Protein AF-A0A8H5MP80-F1 (afdb_monomer_lite)

Radius of gyration: 22.96 Å; chains: 1; bounding box: 70×60×61 Å

Organism: NCBI:txid42672

Foldseek 3Di:
DDPPPPPPQPFADQPCCVPPVDPDGTDSDPLVSQVCCCPPVVDQPVQQDPVRKGAASQQPPPPVRHDGDIGNDSLLNLLCCVPPVQPPFPLQPDFADFPPLCCVQPVVCVVDVDPFFFAKEKDFDADPVPLHTAWIWMAGLPPRHTLDTEGEDDDPPPPPPDPPDPPLVCPDDPGHYDYLVRVLVSLVVVRQFQRYAYEYQDPACSRQVSNQVRNVVVPNPGSHHDRSRYDHCQVSSQVSGFQGDPVSHGDDSDLSHPQCNPVVPDPLRPVPSRGSSNRVSRSVVVVVSVCSNCCVPPVPD

Secondary structure (DSSP, 8-state):
----------PBPPTTHHHH---PPPBSSHHHHHHHHHHHS---GGGB-TTS-EE-GGGGS-TTT----EESSHHHHHHHIIIIISTT--TTSS-----HHHIIIIIHHHHS---PPPEEEEEEEE-TTT--EEEEEEEETTT--EEEEEEE---TT------S----S-TT----EE-HHHHHHHHHHTT--TT-EEEESSSSSHHHHHHHHHHHTTT--SSSPPGGGEEEHHHHHHTTSPEETTTTEEPP--HHHHHHHH-TT-TTTT--S-HHHHHHHHHHHHHHHHHHHHTTTSTT-

Structure (mmCIF, N/CA/C/O backbone):
data_AF-A0A8H5MP80-F1
#
_entry.id   AF-A0A8H5MP80-F1
#
loop_
_atom_site.group_PDB
_atom_site.id
_atom_site.type_symbol
_atom_site.label_atom_id
_atom_site.label_alt_id
_atom_site.label_comp_id
_atom_site.label_asym_id
_atom_site.label_entity_id
_atom_site.label_seq_id
_atom_site.pdbx_PDB_ins_code
_atom_site.Cartn_x
_atom_site.Cartn_y
_atom_site.Cartn_z
_atom_site.occupancy
_atom_site.B_iso_or_equiv
_atom_site.auth_seq_id
_atom_site.auth_comp_id
_atom_site.auth_asym_id
_atom_site.auth_atom_id
_atom_site.pdbx_PDB_model_num
ATOM 1 N N . MET A 1 1 ? 49.362 11.820 -38.110 1.00 44.22 1 MET A N 1
ATOM 2 C CA . MET A 1 1 ? 49.516 12.799 -37.021 1.00 44.22 1 MET A CA 1
ATOM 3 C C . MET A 1 1 ? 48.857 14.082 -37.487 1.00 44.22 1 MET A C 1
ATOM 5 O O . MET A 1 1 ? 49.371 14.670 -38.421 1.00 44.22 1 MET A O 1
ATOM 9 N N . ASP A 1 2 ? 47.713 14.553 -37.021 1.00 46.47 2 ASP A N 1
ATOM 10 C CA . ASP A 1 2 ? 46.719 14.081 -36.063 1.00 46.47 2 ASP A CA 1
ATOM 11 C C . ASP A 1 2 ? 45.445 14.860 -36.416 1.00 46.47 2 ASP A C 1
ATOM 13 O O . ASP A 1 2 ? 45.323 16.032 -36.076 1.00 46.47 2 ASP A O 1
ATOM 17 N N . GLU A 1 3 ? 44.500 14.241 -37.125 1.00 42.22 3 GLU A N 1
ATOM 18 C CA . GLU A 1 3 ? 43.114 14.722 -37.150 1.00 42.22 3 GLU A CA 1
ATOM 19 C C . GLU A 1 3 ? 42.351 13.941 -36.079 1.00 42.22 3 GLU A C 1
ATOM 21 O O . GLU A 1 3 ? 41.592 13.007 -36.347 1.00 42.22 3 GLU A O 1
ATOM 26 N N . LEU A 1 4 ? 42.615 14.297 -34.821 1.00 47.78 4 LEU A N 1
ATOM 27 C CA . LEU A 1 4 ? 41.774 13.910 -33.697 1.00 47.78 4 LEU A CA 1
ATOM 28 C C . LEU A 1 4 ? 40.414 14.581 -33.889 1.00 47.78 4 LEU A C 1
ATOM 30 O O . LEU A 1 4 ? 40.200 15.728 -33.504 1.00 47.78 4 LEU A O 1
ATOM 34 N N . ARG A 1 5 ? 39.500 13.836 -34.520 1.00 46.47 5 ARG A N 1
ATOM 35 C CA . ARG A 1 5 ? 38.057 14.076 -34.508 1.00 46.47 5 ARG A CA 1
ATOM 36 C C . ARG A 1 5 ? 37.622 14.363 -33.074 1.00 46.47 5 ARG A C 1
ATOM 38 O O . ARG A 1 5 ? 37.449 13.447 -32.271 1.00 46.47 5 ARG A O 1
ATOM 45 N N . THR A 1 6 ? 37.391 15.632 -32.769 1.00 47.31 6 THR A N 1
ATOM 46 C CA . THR A 1 6 ? 36.527 16.056 -31.674 1.00 47.31 6 THR A CA 1
ATOM 47 C C . THR A 1 6 ? 35.123 15.563 -32.003 1.00 47.31 6 THR A C 1
ATOM 49 O O . THR A 1 6 ? 34.317 16.254 -32.621 1.00 47.31 6 THR A O 1
ATOM 52 N N . ASN A 1 7 ? 34.835 14.317 -31.620 1.00 47.00 7 ASN A N 1
ATOM 53 C CA . ASN A 1 7 ? 33.468 13.862 -31.434 1.00 47.00 7 ASN A CA 1
ATOM 54 C C . ASN A 1 7 ? 32.865 14.777 -30.366 1.00 47.00 7 ASN A C 1
ATOM 56 O O . ASN A 1 7 ? 33.062 14.571 -29.171 1.00 47.00 7 ASN A O 1
ATOM 60 N N . LEU A 1 8 ? 32.173 15.827 -30.810 1.00 53.34 8 LEU A N 1
ATOM 61 C CA . LEU A 1 8 ? 31.178 16.525 -30.012 1.00 53.34 8 LEU A CA 1
ATOM 62 C C . LEU A 1 8 ? 30.165 15.463 -29.586 1.00 53.34 8 LEU A C 1
ATOM 64 O O . LEU A 1 8 ? 29.251 15.129 -30.341 1.00 53.34 8 LEU A O 1
ATOM 68 N N . PHE A 1 9 ? 30.376 14.877 -28.408 1.00 58.62 9 PHE A N 1
ATOM 69 C CA . PHE A 1 9 ? 29.385 14.039 -27.760 1.00 58.62 9 PHE A CA 1
ATOM 70 C C . PHE A 1 9 ? 28.124 14.890 -27.652 1.00 58.62 9 PHE A C 1
ATOM 72 O O . PHE A 1 9 ? 28.097 15.884 -26.924 1.00 58.62 9 PHE A O 1
ATOM 79 N N . LYS A 1 10 ? 27.111 14.561 -28.461 1.00 65.94 10 LYS A N 1
ATOM 80 C CA . LYS A 1 10 ? 25.793 15.175 -28.343 1.00 65.94 10 LYS A CA 1
ATOM 81 C C . LYS A 1 10 ? 25.292 14.821 -26.957 1.00 65.94 10 LYS A C 1
ATOM 83 O O . LYS A 1 10 ? 24.922 13.681 -26.707 1.00 65.94 10 LYS A O 1
ATOM 88 N N . SER A 1 11 ? 25.348 15.794 -26.065 1.00 80.44 11 SER A N 1
ATOM 89 C CA . SER A 1 11 ? 24.838 15.652 -24.723 1.00 80.44 11 SER A CA 1
ATOM 90 C C . SER A 1 11 ? 23.348 15.976 -24.753 1.00 80.44 11 SER A C 1
ATOM 92 O O . SER A 1 11 ? 22.923 17.048 -25.193 1.00 80.44 11 SER A O 1
ATOM 94 N N . PHE A 1 12 ? 22.529 15.003 -24.375 1.00 83.56 12 PHE A N 1
ATOM 95 C CA . PHE A 1 12 ? 21.084 15.163 -24.310 1.00 83.56 12 PHE A CA 1
ATOM 96 C C . PHE A 1 12 ? 20.733 15.720 -22.933 1.00 83.56 12 PHE A C 1
ATOM 98 O O . PHE A 1 12 ? 21.197 15.223 -21.912 1.00 83.56 12 PHE A O 1
ATOM 105 N N . LYS A 1 13 ? 19.945 16.792 -22.887 1.00 85.50 13 LYS A N 1
ATOM 106 C CA . LYS A 1 13 ? 19.490 17.387 -21.626 1.00 85.50 13 LYS A CA 1
ATOM 107 C C . LYS A 1 13 ? 18.168 16.760 -21.198 1.00 85.50 13 LYS A C 1
ATOM 109 O O . LYS A 1 13 ? 17.384 16.342 -22.050 1.00 85.50 13 LYS A O 1
ATOM 114 N N . CYS A 1 14 ? 17.912 16.746 -19.891 1.00 84.44 14 CYS A N 1
ATOM 115 C CA . CYS A 1 14 ? 16.575 16.459 -19.387 1.00 84.44 14 CYS A CA 1
ATOM 116 C C . CYS A 1 14 ? 15.588 17.492 -19.971 1.00 84.44 14 CYS A C 1
ATOM 118 O O . CYS A 1 14 ? 15.868 18.691 -19.893 1.00 84.44 14 CYS A O 1
ATOM 120 N N . PRO A 1 15 ? 14.441 17.070 -20.529 1.00 82.06 15 PRO A N 1
ATOM 121 C CA . PRO A 1 15 ? 13.433 17.990 -21.066 1.00 82.06 15 PRO A CA 1
ATOM 122 C C . PRO A 1 15 ? 12.811 18.904 -19.996 1.00 82.06 15 PRO A C 1
ATOM 124 O O . PRO A 1 15 ? 12.240 19.938 -20.328 1.00 82.06 15 PRO A O 1
ATOM 127 N N . TYR A 1 16 ? 12.979 18.558 -18.719 1.00 82.81 16 TYR A N 1
ATOM 128 C CA . TYR A 1 16 ? 12.519 19.319 -17.558 1.00 82.81 16 TYR A CA 1
ATOM 129 C C . TYR A 1 16 ? 13.595 20.225 -16.937 1.00 82.81 16 TYR A C 1
ATOM 131 O O . TYR A 1 16 ? 13.350 20.841 -15.899 1.00 82.81 16 TYR A O 1
ATOM 139 N N . LEU A 1 17 ? 14.781 20.339 -17.552 1.00 82.88 17 LEU A N 1
ATOM 140 C CA . LEU A 1 17 ? 15.853 21.221 -17.070 1.00 82.88 17 LEU A CA 1
ATOM 141 C C . LEU A 1 17 ? 15.375 22.676 -16.944 1.00 82.88 17 LEU A C 1
ATOM 143 O O . LEU A 1 17 ? 15.580 23.296 -15.903 1.00 82.88 17 LEU A O 1
ATOM 147 N N . ASP A 1 18 ? 14.720 23.196 -17.984 1.00 80.69 18 ASP A N 1
ATOM 148 C CA . ASP A 1 18 ? 14.376 24.620 -18.068 1.00 80.69 18 ASP A CA 1
ATOM 149 C C . ASP A 1 18 ? 13.094 24.971 -17.288 1.00 80.69 18 ASP A C 1
ATOM 151 O O . ASP A 1 18 ? 12.960 26.090 -16.800 1.00 80.69 18 ASP A O 1
ATOM 155 N N . ASN A 1 19 ? 12.172 24.014 -17.126 1.00 73.75 19 ASN A N 1
ATOM 156 C CA . ASN A 1 19 ? 10.852 24.257 -16.528 1.00 73.75 19 ASN A CA 1
ATOM 157 C C . ASN A 1 19 ? 10.756 23.853 -15.048 1.00 73.75 19 ASN A C 1
ATOM 159 O O . ASN A 1 19 ? 10.021 24.485 -14.295 1.00 73.75 19 ASN A O 1
ATOM 163 N N . GLU A 1 20 ? 11.483 22.817 -14.622 1.00 78.06 20 GLU A N 1
ATOM 164 C CA . GLU A 1 20 ? 11.421 22.281 -13.249 1.00 78.06 20 GLU A CA 1
ATOM 165 C C . GLU A 1 20 ? 12.778 22.342 -12.533 1.00 78.06 20 GLU A C 1
ATOM 167 O O . GLU A 1 20 ? 12.920 21.871 -11.406 1.00 78.06 20 GLU A O 1
ATOM 172 N N . GLY A 1 21 ? 13.801 22.916 -13.177 1.00 81.94 21 GLY A N 1
ATOM 173 C CA . GLY A 1 21 ? 15.133 23.059 -12.594 1.00 81.94 21 GLY A CA 1
ATOM 174 C C . GLY A 1 21 ? 15.858 21.730 -12.383 1.00 81.94 21 GLY A C 1
ATOM 175 O O . GLY A 1 21 ? 16.729 21.650 -11.512 1.00 81.94 21 GLY A O 1
ATOM 176 N N . CYS A 1 22 ? 15.516 20.685 -13.145 1.00 85.00 22 CYS A N 1
ATOM 177 C CA . CYS A 1 22 ? 16.125 19.365 -13.000 1.00 85.00 22 CYS A CA 1
ATOM 178 C C . CYS A 1 22 ? 17.640 19.413 -13.258 1.00 85.00 22 CYS A C 1
ATOM 180 O O . CYS A 1 22 ? 18.073 19.628 -14.384 1.00 85.00 22 CYS A O 1
ATOM 182 N N . GLN A 1 23 ? 18.452 19.159 -12.228 1.00 84.25 23 GLN A N 1
ATOM 183 C CA . GLN A 1 23 ? 19.921 19.240 -12.295 1.00 84.25 23 GLN A CA 1
ATOM 184 C C . GLN A 1 23 ? 20.592 17.946 -12.788 1.00 84.25 23 GLN A C 1
ATOM 186 O O . GLN A 1 23 ? 21.786 17.744 -12.562 1.00 84.25 23 GLN A O 1
ATOM 191 N N . ALA A 1 24 ? 19.842 17.030 -13.408 1.00 82.50 24 ALA A N 1
ATOM 192 C CA . ALA A 1 24 ? 20.423 15.792 -13.907 1.00 82.50 24 ALA A CA 1
ATOM 193 C C . ALA A 1 24 ? 21.513 16.090 -14.946 1.00 82.50 24 ALA A C 1
ATOM 195 O O . ALA A 1 24 ? 21.347 16.937 -15.829 1.00 82.50 24 ALA A O 1
ATOM 196 N N . THR A 1 25 ? 22.646 15.399 -14.814 1.00 73.94 25 THR A N 1
ATOM 197 C CA . THR A 1 25 ? 23.776 15.537 -15.733 1.00 73.94 25 THR A CA 1
ATOM 198 C C . THR A 1 25 ? 23.346 15.234 -17.166 1.00 73.94 25 THR A C 1
ATOM 200 O O . THR A 1 25 ? 22.420 14.447 -17.371 1.00 73.94 25 THR A O 1
ATOM 203 N N . PRO A 1 26 ? 24.028 15.808 -18.169 1.00 79.50 26 PRO A N 1
ATOM 204 C CA . PRO A 1 26 ? 23.711 15.515 -19.554 1.00 79.50 26 PRO A CA 1
ATOM 205 C C . PRO A 1 26 ? 23.835 14.013 -19.838 1.00 79.50 26 PRO A C 1
ATOM 207 O O . PRO A 1 26 ? 24.801 13.376 -19.420 1.00 79.50 26 PRO A O 1
ATOM 210 N N . PHE A 1 27 ? 22.857 13.465 -20.547 1.00 85.19 27 PHE A N 1
ATOM 211 C CA . PHE A 1 27 ? 22.787 12.063 -20.938 1.00 85.19 27 PHE A CA 1
ATOM 212 C C . PHE A 1 27 ? 23.559 11.828 -22.235 1.00 85.19 27 PHE A C 1
ATOM 214 O O . PHE A 1 27 ? 23.650 12.715 -23.092 1.00 85.19 27 PHE A O 1
ATOM 221 N N . ASN A 1 28 ? 24.099 10.625 -22.403 1.00 82.50 28 ASN A N 1
ATOM 222 C CA . ASN A 1 28 ? 24.851 10.249 -23.598 1.00 82.50 28 ASN A CA 1
ATOM 223 C C . ASN A 1 28 ? 23.924 9.898 -24.766 1.00 82.50 28 ASN A C 1
ATOM 225 O O . ASN A 1 28 ? 24.327 9.984 -25.927 1.00 82.50 28 ASN A O 1
ATOM 229 N N . THR A 1 29 ? 22.682 9.510 -24.470 1.00 83.50 29 THR A N 1
ATOM 230 C CA . THR A 1 29 ? 21.685 9.123 -25.472 1.00 83.50 29 THR A CA 1
ATOM 231 C C . THR A 1 29 ? 20.330 9.780 -25.213 1.00 83.50 29 THR A C 1
ATOM 233 O O . THR A 1 29 ? 20.029 10.245 -24.110 1.00 83.50 29 THR A O 1
ATOM 236 N N . LYS A 1 30 ? 19.491 9.830 -26.254 1.00 82.31 30 LYS A N 1
ATOM 237 C CA . LYS A 1 30 ? 18.110 10.315 -26.132 1.00 82.31 30 LYS A CA 1
ATOM 238 C C . LYS A 1 30 ? 17.284 9.361 -25.268 1.00 82.31 30 LYS A C 1
ATOM 240 O O . LYS A 1 30 ? 16.406 9.804 -24.538 1.00 82.31 30 LYS A O 1
ATOM 245 N N . GLU A 1 31 ? 17.583 8.072 -25.355 1.00 80.62 31 GLU A N 1
ATOM 246 C CA . GLU A 1 31 ? 16.966 6.995 -24.595 1.00 80.62 31 GLU A CA 1
ATOM 247 C C . GLU A 1 31 ? 17.240 7.157 -23.098 1.00 80.62 31 GLU A C 1
ATOM 249 O O . GLU A 1 31 ? 16.296 7.129 -22.320 1.00 80.62 31 GLU A O 1
ATOM 254 N N . GLU A 1 32 ? 18.484 7.438 -22.699 1.00 82.38 32 GLU A N 1
ATOM 255 C CA . GLU A 1 32 ? 18.841 7.732 -21.302 1.00 82.38 32 GLU A CA 1
ATOM 256 C C . GLU A 1 32 ? 18.102 8.971 -20.763 1.00 82.38 32 GLU A C 1
ATOM 258 O O . GLU A 1 32 ? 17.596 8.959 -19.640 1.00 82.38 32 GLU A O 1
ATOM 263 N N . ALA A 1 33 ? 17.993 10.036 -21.567 1.00 84.25 33 ALA A N 1
ATOM 264 C CA . ALA A 1 33 ? 17.256 11.241 -21.179 1.00 84.25 33 ALA A CA 1
ATOM 265 C C . ALA A 1 33 ? 15.747 10.984 -21.031 1.00 84.25 33 ALA A C 1
ATOM 267 O O . ALA A 1 33 ? 15.107 11.517 -20.122 1.00 84.25 33 ALA A O 1
ATOM 268 N N . ALA A 1 34 ? 15.177 10.165 -21.915 1.00 81.81 34 ALA A N 1
ATOM 269 C CA . ALA A 1 34 ? 13.764 9.819 -21.884 1.00 81.81 34 ALA A CA 1
ATOM 270 C C . ALA A 1 34 ? 13.439 8.824 -20.757 1.00 81.81 34 ALA A C 1
ATOM 272 O O . ALA A 1 34 ? 12.418 8.957 -20.087 1.00 81.81 34 ALA A O 1
ATOM 273 N N . GLU A 1 35 ? 14.344 7.887 -20.476 1.00 80.75 35 GLU A N 1
ATOM 274 C CA . GLU A 1 35 ? 14.271 7.013 -19.312 1.00 80.75 35 GLU A CA 1
ATOM 275 C C . GLU A 1 35 ? 14.320 7.831 -18.011 1.00 80.75 35 GLU A C 1
ATOM 277 O O . GLU A 1 35 ? 13.504 7.632 -17.110 1.00 80.75 35 GLU A O 1
ATOM 282 N N . HIS A 1 36 ? 15.210 8.821 -17.926 1.00 84.12 36 HIS A N 1
ATOM 283 C CA . HIS A 1 36 ? 15.232 9.747 -16.799 1.00 84.12 36 HIS A CA 1
ATOM 284 C C . HIS A 1 36 ? 13.909 10.513 -16.638 1.00 84.12 36 HIS A C 1
ATOM 286 O O . HIS A 1 36 ? 13.379 10.563 -15.527 1.00 84.12 36 HIS A O 1
ATOM 292 N N . ALA A 1 37 ? 13.345 11.061 -17.720 1.00 83.81 37 ALA A N 1
ATOM 293 C CA . ALA A 1 37 ? 12.038 11.724 -17.686 1.00 83.81 37 ALA A CA 1
ATOM 294 C C . ALA A 1 37 ? 10.931 10.785 -17.166 1.00 83.81 37 ALA A C 1
ATOM 296 O O . ALA A 1 37 ? 10.158 11.154 -16.277 1.00 83.81 37 ALA A O 1
ATOM 297 N N . LEU A 1 38 ? 10.931 9.530 -17.622 1.00 81.00 38 LEU A N 1
ATOM 298 C CA . LEU A 1 38 ? 9.970 8.510 -17.206 1.00 81.00 38 LEU A CA 1
ATOM 299 C C . LEU A 1 38 ? 10.041 8.189 -15.705 1.00 81.00 38 LEU A C 1
ATOM 301 O O . LEU A 1 38 ? 9.001 8.038 -15.046 1.00 81.00 38 LEU A O 1
ATOM 305 N N . TRP A 1 39 ? 11.252 8.048 -15.160 1.00 77.94 39 TRP A N 1
ATOM 306 C CA . TRP A 1 39 ? 11.458 7.639 -13.767 1.00 77.94 39 TRP A CA 1
ATOM 307 C C . TRP A 1 39 ? 11.415 8.802 -12.775 1.00 77.94 39 TRP A C 1
ATOM 309 O O . TRP A 1 39 ? 10.866 8.630 -11.690 1.00 77.94 39 TRP A O 1
ATOM 319 N N . VAL A 1 40 ? 11.978 9.960 -13.127 1.00 78.94 40 VAL A N 1
ATOM 320 C CA . VAL A 1 40 ? 12.126 11.108 -12.214 1.00 78.94 40 VAL A CA 1
ATOM 321 C C . VAL A 1 40 ? 10.939 12.057 -12.302 1.00 78.94 40 VAL A C 1
ATOM 323 O O . VAL A 1 40 ? 10.430 12.484 -11.271 1.00 78.94 40 VAL A O 1
ATOM 326 N N . HIS A 1 41 ? 10.453 12.326 -13.513 1.00 81.25 41 HIS A N 1
ATOM 327 C CA . HIS A 1 41 ? 9.374 13.290 -13.754 1.00 81.25 41 HIS A CA 1
ATOM 328 C C . HIS A 1 41 ? 8.013 12.621 -13.966 1.00 81.25 41 HIS A C 1
ATOM 330 O O . HIS A 1 41 ? 7.010 13.298 -14.163 1.00 81.25 41 HIS A O 1
ATOM 336 N N . ARG A 1 42 ? 7.964 11.280 -13.914 1.00 79.56 42 ARG A N 1
ATOM 337 C CA . ARG A 1 42 ? 6.768 10.483 -14.238 1.00 79.56 42 ARG A CA 1
ATOM 338 C C . ARG A 1 42 ? 6.203 10.833 -15.623 1.00 79.56 42 ARG A C 1
ATOM 340 O O . ARG A 1 42 ? 4.997 10.738 -15.830 1.00 79.56 42 ARG A O 1
ATOM 347 N N . ASP A 1 43 ? 7.077 11.188 -16.563 1.00 80.88 43 ASP A N 1
ATOM 348 C CA . ASP A 1 43 ? 6.686 11.617 -17.900 1.00 80.88 43 ASP A CA 1
ATOM 349 C C . ASP A 1 43 ? 7.088 10.602 -18.969 1.00 80.88 43 ASP A C 1
ATOM 351 O O . ASP A 1 43 ? 8.264 10.333 -19.207 1.00 80.88 43 ASP A O 1
ATOM 355 N N . ALA A 1 44 ? 6.081 10.061 -19.645 1.00 80.31 44 ALA A N 1
ATOM 356 C CA . ALA A 1 44 ? 6.240 9.137 -20.758 1.00 80.31 44 ALA A CA 1
ATOM 357 C C . ALA A 1 44 ? 5.885 9.781 -22.113 1.00 80.31 44 ALA A C 1
ATOM 359 O O . ALA A 1 44 ? 5.716 9.065 -23.101 1.00 80.31 44 ALA A O 1
ATOM 360 N N . SER A 1 45 ? 5.757 11.111 -22.183 1.00 81.00 45 SER A N 1
ATOM 361 C CA . SER A 1 45 ? 5.327 11.858 -23.375 1.00 81.00 45 SER A CA 1
ATOM 362 C C . SER A 1 45 ? 6.192 11.579 -24.609 1.00 81.00 45 SER A C 1
ATOM 364 O O . SER A 1 45 ? 5.670 11.461 -25.716 1.00 81.00 45 SER A O 1
ATOM 366 N N . PHE A 1 46 ? 7.491 11.333 -24.423 1.00 77.06 46 PHE A N 1
ATOM 367 C CA . PHE A 1 46 ? 8.425 10.924 -25.484 1.00 77.06 46 PHE A CA 1
ATOM 368 C C . PHE A 1 46 ? 8.091 9.573 -26.133 1.00 77.06 46 PHE A C 1
ATOM 370 O O . PHE A 1 46 ? 8.608 9.254 -27.208 1.00 77.06 46 PHE A O 1
ATOM 377 N N . HIS A 1 47 ? 7.227 8.793 -25.490 1.00 77.00 47 HIS A N 1
ATOM 378 C CA . HIS A 1 47 ? 6.836 7.443 -25.884 1.00 77.00 47 HIS A CA 1
ATOM 379 C C . HIS A 1 47 ? 5.340 7.313 -26.134 1.00 77.00 47 HIS A C 1
ATOM 381 O O . HIS A 1 47 ? 4.892 6.250 -26.568 1.00 77.00 47 HIS A O 1
ATOM 387 N N . ALA A 1 48 ? 4.581 8.380 -25.893 1.00 82.19 48 ALA A N 1
ATOM 388 C CA . ALA A 1 48 ? 3.172 8.433 -26.207 1.00 82.19 48 ALA A CA 1
ATOM 389 C C . ALA A 1 48 ? 2.973 8.492 -27.729 1.00 82.19 48 ALA A C 1
ATOM 391 O O . ALA A 1 48 ? 3.614 9.242 -28.464 1.00 82.19 48 ALA A O 1
ATOM 392 N N . THR A 1 49 ? 2.060 7.667 -28.211 1.00 83.06 49 THR A N 1
ATOM 393 C CA . THR A 1 49 ? 1.524 7.706 -29.570 1.00 83.06 49 THR A CA 1
ATOM 394 C C . THR A 1 49 ? 0.426 8.760 -29.659 1.00 83.06 49 THR A C 1
ATOM 396 O O . THR A 1 49 ? -0.147 9.166 -28.649 1.00 83.06 49 THR A O 1
ATOM 399 N N . ALA A 1 50 ? 0.053 9.147 -30.880 1.00 83.81 50 ALA A N 1
ATOM 400 C CA . ALA A 1 50 ? -1.091 10.032 -31.102 1.00 83.81 50 ALA A CA 1
ATOM 401 C C . ALA A 1 50 ? -2.414 9.467 -30.539 1.00 83.81 50 ALA A C 1
ATOM 403 O O . ALA A 1 50 ? -3.322 10.232 -30.234 1.00 83.81 50 ALA A O 1
ATOM 404 N N . SER A 1 51 ? -2.520 8.142 -30.371 1.00 84.06 51 SER A N 1
ATOM 405 C CA . SER A 1 51 ? -3.673 7.471 -29.758 1.00 84.06 51 SER A CA 1
ATOM 406 C C . SER A 1 51 ? -3.602 7.380 -28.228 1.00 84.06 51 SER A C 1
ATOM 408 O O . SER A 1 51 ? -4.452 6.733 -27.626 1.00 84.06 51 SER A O 1
ATOM 410 N N . GLY A 1 52 ? -2.587 7.974 -27.590 1.00 84.25 52 GLY A N 1
ATOM 411 C CA . GLY A 1 52 ? -2.408 7.950 -26.134 1.00 84.25 52 GLY A CA 1
ATOM 412 C C . GLY A 1 52 ? -1.814 6.652 -25.574 1.00 84.25 52 GLY A C 1
ATOM 413 O O . GLY A 1 52 ? -1.684 6.519 -24.364 1.00 84.25 52 GLY A O 1
ATOM 414 N N . SER A 1 53 ? -1.433 5.695 -26.424 1.00 87.31 53 SER A N 1
ATOM 415 C CA . SER A 1 53 ? -0.712 4.480 -26.010 1.00 87.31 53 SER A CA 1
ATOM 416 C C . SER A 1 53 ? 0.787 4.746 -25.884 1.00 87.31 53 SER A C 1
ATOM 418 O O . SER A 1 53 ? 1.303 5.607 -26.590 1.00 87.31 53 SER A O 1
ATOM 420 N N . PHE A 1 54 ? 1.505 3.981 -25.067 1.00 86.25 54 PHE A N 1
ATOM 421 C CA . PHE A 1 54 ? 2.941 4.133 -24.840 1.00 86.25 54 PHE A CA 1
ATOM 422 C C . PHE A 1 54 ? 3.755 3.046 -25.541 1.00 86.25 54 PHE A C 1
ATOM 424 O O . PHE A 1 54 ? 3.362 1.885 -25.581 1.00 86.25 54 PHE A O 1
ATOM 431 N N . LEU A 1 55 ? 4.909 3.412 -26.081 1.00 87.25 55 LEU A N 1
ATOM 432 C CA . LEU A 1 55 ? 5.809 2.515 -26.804 1.00 87.25 55 LEU A CA 1
ATOM 433 C C . LEU A 1 55 ? 7.010 2.147 -25.931 1.00 87.25 55 LEU A C 1
ATOM 435 O O . LEU A 1 55 ? 7.519 2.999 -25.206 1.00 87.25 55 LEU A O 1
ATOM 439 N N . CYS A 1 56 ? 7.508 0.912 -26.031 1.00 85.06 56 CYS A N 1
ATOM 440 C CA . CYS A 1 56 ? 8.729 0.528 -25.318 1.00 85.06 56 CYS A CA 1
ATOM 441 C C . CYS A 1 56 ? 9.930 1.417 -25.707 1.00 85.06 56 CYS A C 1
ATOM 443 O O . CYS A 1 56 ? 10.143 1.698 -26.889 1.00 85.06 56 CYS A O 1
ATOM 445 N N . LEU A 1 57 ? 10.756 1.807 -24.724 1.00 82.69 57 LEU A N 1
ATOM 446 C CA . LEU A 1 57 ? 11.993 2.580 -24.929 1.00 82.69 57 LEU A CA 1
ATOM 447 C C . LEU A 1 57 ? 12.978 1.868 -25.867 1.00 82.69 57 LEU A C 1
ATOM 449 O O . LEU A 1 57 ? 13.683 2.504 -26.647 1.00 82.69 57 LEU A O 1
ATOM 453 N N . HIS A 1 58 ? 12.981 0.536 -25.842 1.00 79.56 58 HIS A N 1
ATOM 454 C CA . HIS A 1 58 ? 13.905 -0.293 -26.611 1.00 79.56 58 HIS A CA 1
ATOM 455 C C . HIS A 1 58 ? 13.396 -0.627 -28.024 1.00 79.56 58 HIS A C 1
ATOM 457 O O . HIS A 1 58 ? 13.974 -1.468 -28.707 1.00 79.56 58 HIS A O 1
ATOM 463 N N . ARG A 1 59 ? 12.340 0.038 -28.520 1.00 80.88 59 ARG A N 1
ATOM 464 C CA . ARG A 1 59 ? 11.767 -0.234 -29.855 1.00 80.88 59 ARG A CA 1
ATOM 465 C C . ARG A 1 59 ? 12.695 0.036 -31.036 1.00 80.88 59 ARG A C 1
ATOM 467 O O . ARG A 1 59 ? 12.506 -0.546 -32.097 1.00 80.88 59 ARG A O 1
ATOM 474 N N . ASN A 1 60 ? 13.661 0.939 -30.868 1.00 77.00 60 ASN A N 1
ATOM 475 C CA . ASN A 1 60 ? 14.588 1.352 -31.928 1.00 77.00 60 ASN A CA 1
ATOM 476 C C . ASN A 1 60 ? 15.972 0.693 -31.785 1.00 77.00 60 ASN A C 1
ATOM 478 O O . ASN A 1 60 ? 16.916 1.101 -32.458 1.00 77.00 60 ASN A O 1
ATOM 482 N N . GLN A 1 61 ? 16.105 -0.300 -30.901 1.00 77.38 61 GLN A N 1
ATOM 483 C CA . GLN A 1 61 ? 17.307 -1.127 -30.822 1.00 77.38 61 GLN A CA 1
ATOM 484 C C . GLN A 1 61 ? 17.467 -1.959 -32.113 1.00 77.38 61 GLN A C 1
ATOM 486 O O . GLN A 1 61 ? 16.500 -2.110 -32.867 1.00 77.38 61 GLN A O 1
ATOM 491 N N . PRO A 1 62 ? 18.665 -2.500 -32.410 1.00 76.31 62 PRO A N 1
ATOM 492 C CA . PRO A 1 62 ? 18.861 -3.417 -33.535 1.00 76.31 62 PRO A CA 1
ATOM 493 C C . PRO A 1 62 ? 17.815 -4.543 -33.539 1.00 76.31 62 PRO A C 1
ATOM 495 O O . PRO A 1 62 ? 17.339 -4.939 -32.482 1.00 76.31 62 PRO A O 1
ATOM 498 N N . ALA A 1 63 ? 17.438 -5.060 -34.714 1.00 60.69 63 ALA A N 1
ATOM 499 C CA . ALA A 1 63 ? 16.231 -5.886 -34.900 1.00 60.69 63 ALA A CA 1
ATOM 500 C C . ALA A 1 63 ? 16.096 -7.104 -33.960 1.00 60.69 63 ALA A C 1
ATOM 502 O O . ALA A 1 63 ? 14.989 -7.535 -33.664 1.00 60.69 63 ALA A O 1
ATOM 503 N N . ASN A 1 64 ? 17.206 -7.647 -33.467 1.00 53.03 64 ASN A N 1
ATOM 504 C CA . ASN A 1 64 ? 17.249 -8.749 -32.505 1.00 53.03 64 ASN A CA 1
ATOM 505 C C . ASN A 1 64 ? 16.961 -8.333 -31.041 1.00 53.03 64 ASN A C 1
ATOM 507 O O . ASN A 1 64 ? 16.855 -9.199 -30.181 1.00 53.03 64 ASN A O 1
ATOM 511 N N . TRP A 1 65 ? 16.891 -7.031 -30.755 1.00 63.00 65 TRP A N 1
ATOM 512 C CA . TRP A 1 65 ? 16.692 -6.407 -29.435 1.00 63.00 65 TRP A CA 1
ATOM 513 C C . TRP A 1 65 ? 15.536 -5.389 -29.454 1.00 63.00 65 TRP A C 1
ATOM 515 O O . TRP A 1 65 ? 15.187 -4.817 -28.421 1.00 63.00 65 TRP A O 1
ATOM 525 N N . ALA A 1 66 ? 14.949 -5.146 -30.631 1.00 77.50 66 ALA A N 1
ATOM 526 C CA . ALA A 1 66 ? 13.850 -4.216 -30.819 1.00 77.50 66 ALA A CA 1
ATOM 527 C C . ALA A 1 66 ? 12.584 -4.732 -30.128 1.00 77.50 66 ALA A C 1
ATOM 529 O O . ALA A 1 66 ? 12.037 -5.772 -30.496 1.00 77.50 66 ALA A O 1
ATOM 530 N N . CYS A 1 67 ? 12.087 -3.977 -29.151 1.00 83.44 67 CYS A N 1
ATOM 531 C CA . CYS A 1 67 ? 10.830 -4.294 -28.486 1.00 83.44 67 CYS A CA 1
ATOM 532 C C . CYS A 1 67 ? 9.659 -3.529 -29.104 1.00 83.44 67 CYS A C 1
ATOM 534 O O . CYS A 1 67 ? 9.590 -2.304 -29.022 1.00 83.44 67 CYS A O 1
ATOM 536 N N . THR A 1 68 ? 8.717 -4.244 -29.712 1.00 86.31 68 THR A N 1
ATOM 537 C CA . THR A 1 68 ? 7.560 -3.650 -30.402 1.00 86.31 68 THR A CA 1
ATOM 538 C C . THR A 1 68 ? 6.317 -3.529 -29.522 1.00 86.31 68 THR A C 1
ATOM 540 O O . THR A 1 68 ? 5.267 -3.105 -30.006 1.00 86.31 68 THR A O 1
ATOM 543 N N . THR A 1 69 ? 6.418 -3.874 -28.236 1.00 85.62 69 THR A N 1
ATOM 544 C CA . THR A 1 69 ? 5.283 -3.873 -27.311 1.00 85.62 69 THR A CA 1
ATOM 545 C C . THR A 1 69 ? 4.730 -2.462 -27.101 1.00 85.62 69 THR A C 1
ATOM 547 O O . THR A 1 69 ? 5.475 -1.486 -26.949 1.00 85.62 69 THR A O 1
ATOM 550 N N . VAL A 1 70 ? 3.399 -2.373 -27.092 1.00 86.88 70 VAL A N 1
ATOM 551 C CA . VAL A 1 70 ? 2.625 -1.143 -26.900 1.00 86.88 70 VAL A CA 1
ATOM 552 C C . VAL A 1 70 ? 1.776 -1.289 -25.642 1.00 86.88 70 VAL A C 1
ATOM 554 O O . VAL A 1 70 ? 1.153 -2.327 -25.428 1.00 86.88 70 VAL A O 1
ATOM 557 N N . PHE A 1 71 ? 1.725 -0.241 -24.829 1.00 84.81 71 PHE A N 1
ATOM 558 C CA . PHE A 1 71 ? 1.080 -0.234 -23.522 1.00 84.81 71 PHE A CA 1
ATOM 559 C C . PHE A 1 71 ? -0.052 0.782 -23.485 1.00 84.81 71 PHE A C 1
ATOM 561 O O . PHE A 1 71 ? 0.033 1.851 -24.088 1.00 84.81 71 PHE A O 1
ATOM 568 N N . LYS A 1 72 ? -1.128 0.453 -22.773 1.00 84.12 72 LYS A N 1
ATOM 569 C CA . LYS A 1 72 ? -2.291 1.341 -22.635 1.00 84.12 72 LYS A CA 1
ATOM 570 C C . LYS A 1 72 ? -2.095 2.406 -21.561 1.00 84.12 72 LYS A C 1
ATOM 572 O O . LYS A 1 72 ? -2.709 3.462 -21.645 1.00 84.12 72 LYS A O 1
ATOM 577 N N . ASP A 1 73 ? -1.213 2.152 -20.602 1.00 82.69 73 ASP A N 1
ATOM 578 C CA . ASP A 1 73 ? -0.845 3.103 -19.563 1.00 82.69 73 ASP A CA 1
ATOM 579 C C . ASP A 1 73 ? 0.641 3.007 -19.201 1.00 82.69 73 ASP A C 1
ATOM 581 O O . ASP A 1 73 ? 1.368 2.081 -19.581 1.00 82.69 73 ASP A O 1
ATOM 585 N N . MET A 1 74 ? 1.088 4.018 -18.461 1.00 80.31 74 MET A N 1
ATOM 586 C CA . MET A 1 74 ? 2.473 4.178 -18.044 1.00 80.31 74 MET A CA 1
ATOM 587 C C . MET A 1 74 ? 2.923 3.108 -17.035 1.00 80.31 74 MET A C 1
ATOM 589 O O . MET A 1 74 ? 4.111 2.787 -16.995 1.00 80.31 74 MET A O 1
ATOM 593 N N . GLY A 1 75 ? 2.011 2.547 -16.233 1.00 72.50 75 GLY A N 1
ATOM 594 C CA . GLY A 1 75 ? 2.334 1.501 -15.260 1.00 72.50 75 GLY A CA 1
ATOM 595 C C . GLY A 1 75 ? 2.802 0.223 -15.952 1.00 72.50 75 GLY A C 1
ATOM 596 O O . GLY A 1 75 ? 3.869 -0.300 -15.628 1.00 72.50 75 GLY A O 1
ATOM 597 N N . HIS A 1 76 ? 2.070 -0.214 -16.979 1.00 78.62 76 HIS A N 1
ATOM 598 C CA . HIS A 1 76 ? 2.446 -1.385 -17.774 1.00 78.62 76 HIS A CA 1
ATOM 599 C C . HIS A 1 76 ? 3.763 -1.177 -18.533 1.00 78.62 76 HIS A C 1
ATOM 601 O O . HIS A 1 76 ? 4.609 -2.071 -18.538 1.00 78.62 76 HIS A O 1
ATOM 607 N N . LEU A 1 77 ? 3.978 0.007 -19.126 1.00 81.62 77 LEU A N 1
ATOM 608 C CA . LEU A 1 77 ? 5.258 0.330 -19.770 1.00 81.62 77 LEU A CA 1
ATOM 609 C C . LEU A 1 77 ? 6.417 0.193 -18.771 1.00 81.62 77 LEU A C 1
ATOM 611 O O . LEU A 1 77 ? 7.418 -0.455 -19.066 1.00 81.62 77 LEU A O 1
ATOM 615 N N . LYS A 1 78 ? 6.281 0.784 -17.580 1.00 76.75 78 LYS A N 1
ATOM 616 C CA . LYS A 1 78 ? 7.325 0.761 -16.547 1.00 76.75 78 LYS A CA 1
ATOM 617 C C . LYS A 1 78 ? 7.638 -0.656 -16.071 1.00 76.75 78 LYS A C 1
ATOM 619 O O . LYS A 1 78 ? 8.812 -1.012 -16.005 1.00 76.75 78 LYS A O 1
ATOM 624 N N . ALA A 1 79 ? 6.625 -1.477 -15.790 1.00 72.38 79 ALA A N 1
ATOM 625 C CA . ALA A 1 79 ? 6.855 -2.872 -15.409 1.00 72.38 79 ALA A CA 1
ATOM 626 C C . ALA A 1 79 ? 7.506 -3.688 -16.524 1.00 72.38 79 ALA A C 1
ATOM 628 O O . ALA A 1 79 ? 8.408 -4.482 -16.257 1.00 72.38 79 ALA A O 1
ATOM 629 N N . HIS A 1 80 ? 7.106 -3.472 -17.774 1.00 81.75 80 HIS A N 1
ATOM 630 C CA . HIS A 1 80 ? 7.745 -4.130 -18.903 1.00 81.75 80 HIS A CA 1
ATOM 631 C C . HIS A 1 80 ? 9.233 -3.773 -19.018 1.00 81.75 80 HIS A C 1
ATOM 633 O O . HIS A 1 80 ? 10.061 -4.669 -19.167 1.00 81.75 80 HIS A O 1
ATOM 639 N N . LEU A 1 81 ? 9.593 -2.490 -18.897 1.00 78.50 81 LEU A N 1
ATOM 640 C CA . LEU A 1 81 ? 10.995 -2.061 -18.937 1.00 78.50 81 LEU A CA 1
ATOM 641 C C . LEU A 1 81 ? 11.826 -2.749 -17.845 1.00 78.50 81 LEU A C 1
ATOM 643 O O . LEU A 1 81 ? 12.897 -3.278 -18.133 1.00 78.50 81 LEU A O 1
ATOM 647 N N . LEU A 1 82 ? 11.290 -2.824 -16.623 1.00 71.62 82 LEU A N 1
ATOM 648 C CA . LEU A 1 82 ? 11.952 -3.478 -15.490 1.00 71.62 82 LEU A CA 1
ATOM 649 C C . LEU A 1 82 ? 12.094 -4.994 -15.680 1.00 71.62 82 LEU A C 1
ATOM 651 O O . LEU A 1 82 ? 13.114 -5.564 -15.327 1.00 71.62 82 LEU A O 1
ATOM 655 N N . THR A 1 83 ? 11.088 -5.671 -16.227 1.00 67.19 83 THR A N 1
ATOM 656 C CA . THR A 1 83 ? 11.0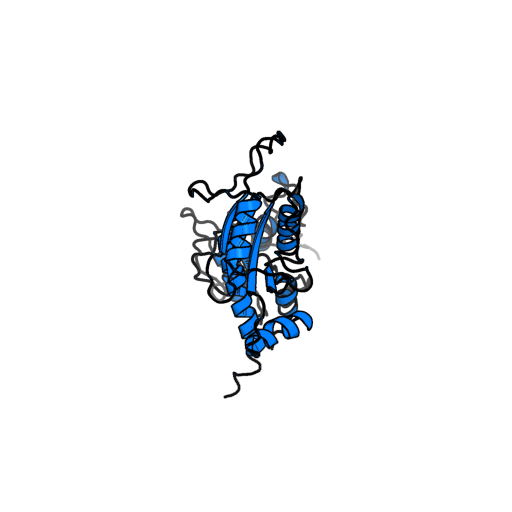90 -7.146 -16.316 1.00 67.19 83 THR A CA 1
ATOM 657 C C . THR A 1 83 ? 11.752 -7.687 -17.573 1.00 67.19 83 THR A C 1
ATOM 659 O O . THR A 1 83 ? 12.289 -8.790 -17.556 1.00 67.19 83 THR A O 1
ATOM 662 N N . THR A 1 84 ? 11.685 -6.943 -18.676 1.00 72.38 84 THR A N 1
ATOM 663 C CA . THR A 1 84 ? 12.088 -7.434 -20.000 1.00 72.38 84 THR A CA 1
ATOM 664 C C . THR A 1 84 ? 13.440 -6.880 -20.435 1.00 72.38 84 THR A C 1
ATOM 666 O O . THR A 1 84 ? 14.166 -7.552 -21.167 1.00 72.38 84 THR A O 1
ATOM 669 N N . HIS A 1 85 ? 13.791 -5.666 -20.002 1.00 76.44 85 HIS A N 1
ATOM 670 C CA . HIS A 1 85 ? 14.959 -4.952 -20.521 1.00 76.44 85 HIS A CA 1
ATOM 671 C C . HIS A 1 85 ? 16.069 -4.718 -19.498 1.00 76.44 85 HIS A C 1
ATOM 673 O O . HIS A 1 85 ? 17.216 -4.522 -19.898 1.00 76.44 85 HIS A O 1
ATOM 679 N N . GLU A 1 86 ? 15.795 -4.832 -18.199 1.00 68.25 86 GLU A N 1
ATOM 680 C CA . GLU A 1 86 ? 16.861 -4.894 -17.199 1.00 68.25 86 GLU A CA 1
ATOM 681 C C . GLU A 1 86 ? 17.431 -6.315 -17.098 1.00 68.25 86 GLU A C 1
ATOM 683 O O . GLU A 1 86 ? 16.979 -7.164 -16.328 1.00 68.25 86 GLU A O 1
ATOM 688 N N . SER A 1 87 ? 18.467 -6.580 -17.896 1.00 50.16 87 SER A N 1
ATOM 689 C CA . SER A 1 87 ? 19.251 -7.812 -17.814 1.00 50.16 87 SER A CA 1
ATOM 690 C C . SER A 1 87 ? 19.821 -8.011 -16.402 1.00 50.16 87 SER A C 1
ATOM 692 O O . SER A 1 87 ? 20.525 -7.139 -15.894 1.00 50.16 87 SER A O 1
ATOM 694 N N . GLY A 1 88 ? 19.557 -9.170 -15.790 1.00 49.31 88 GLY A N 1
ATOM 695 C CA . GLY A 1 88 ? 20.097 -9.545 -14.474 1.00 49.31 88 GLY A CA 1
ATOM 696 C C . GLY A 1 88 ? 19.137 -9.360 -13.297 1.00 49.31 88 GLY A C 1
ATOM 697 O O . GLY A 1 88 ? 19.495 -9.666 -12.161 1.00 49.31 88 GLY A O 1
ATOM 698 N N . LEU A 1 89 ? 17.906 -8.920 -13.552 1.00 54.62 89 LEU A N 1
ATOM 699 C CA . LEU A 1 89 ? 16.838 -8.937 -12.566 1.00 54.62 89 LEU A CA 1
ATOM 700 C C . LEU A 1 89 ? 16.258 -10.353 -12.428 1.00 54.62 89 LEU A C 1
ATOM 702 O O . LEU A 1 89 ? 15.132 -10.646 -12.814 1.00 54.62 89 LEU A O 1
ATOM 706 N N . ASP A 1 90 ? 17.035 -11.234 -11.799 1.00 60.59 90 ASP A N 1
ATOM 707 C CA . ASP A 1 90 ? 16.568 -12.503 -11.231 1.00 60.59 90 ASP A CA 1
ATOM 708 C C . ASP A 1 90 ? 15.661 -12.241 -10.002 1.00 60.59 90 ASP A C 1
ATOM 710 O O . ASP A 1 90 ? 15.828 -12.849 -8.948 1.00 60.59 90 ASP A O 1
ATOM 714 N N . LEU A 1 91 ? 14.689 -11.320 -10.126 1.00 62.97 91 LEU A N 1
ATOM 715 C CA . LEU A 1 91 ? 13.797 -10.819 -9.060 1.00 62.97 91 LEU A CA 1
ATOM 716 C C . LEU A 1 91 ? 13.089 -11.936 -8.290 1.00 62.97 91 LEU A C 1
ATOM 718 O O . LEU A 1 91 ? 12.663 -11.752 -7.151 1.00 62.97 91 LEU A O 1
ATOM 722 N N . PHE A 1 92 ? 12.948 -13.088 -8.938 1.00 65.62 92 PHE A N 1
ATOM 723 C CA . PHE A 1 92 ? 12.195 -14.230 -8.446 1.00 65.62 92 PHE A CA 1
ATOM 724 C C . PHE A 1 92 ? 13.074 -15.446 -8.142 1.00 65.62 92 PHE A C 1
ATOM 726 O O . PHE A 1 92 ? 12.534 -16.504 -7.820 1.00 65.62 92 PHE A O 1
ATOM 733 N N . LYS A 1 93 ? 14.408 -15.339 -8.246 1.00 63.16 93 LYS A N 1
ATOM 734 C CA . LYS A 1 93 ? 15.304 -16.436 -7.860 1.00 63.16 93 LYS A CA 1
ATOM 735 C C . LYS A 1 93 ? 15.727 -16.285 -6.404 1.00 63.16 93 LYS A C 1
ATOM 737 O O . LYS A 1 93 ? 16.249 -15.254 -5.994 1.00 63.16 93 LYS A O 1
ATOM 742 N N . GLY A 1 94 ? 15.557 -17.363 -5.646 1.00 68.75 94 GLY A N 1
ATOM 743 C CA . GLY A 1 94 ? 15.948 -17.445 -4.242 1.00 68.75 94 GLY A CA 1
ATOM 744 C C . GLY A 1 94 ? 14.765 -17.392 -3.278 1.00 68.75 94 GLY A C 1
ATOM 745 O O . GLY A 1 94 ? 13.646 -17.023 -3.632 1.00 68.75 94 GLY A O 1
ATOM 746 N N . LYS A 1 95 ? 15.025 -17.810 -2.038 1.00 80.50 95 LYS A N 1
ATOM 747 C CA . LYS A 1 95 ? 14.039 -17.795 -0.957 1.00 80.50 95 LYS A CA 1
ATOM 748 C C . LYS A 1 95 ? 13.904 -16.372 -0.430 1.00 80.50 95 LYS A C 1
ATOM 750 O O . LYS A 1 95 ? 14.899 -15.793 0.009 1.00 80.50 95 LYS A O 1
ATOM 755 N N . TRP A 1 96 ? 12.689 -15.826 -0.465 1.00 89.56 96 TRP A N 1
ATOM 756 C CA . TRP A 1 96 ? 12.433 -14.529 0.150 1.00 89.56 96 TRP A CA 1
ATOM 757 C C . TRP A 1 96 ? 12.615 -14.620 1.668 1.00 89.56 96 TRP A C 1
ATOM 759 O O . TRP A 1 96 ? 12.390 -15.659 2.289 1.00 89.56 96 TRP A O 1
ATOM 769 N N . GLN A 1 97 ? 13.044 -13.515 2.262 1.00 91.81 97 GLN A N 1
ATOM 770 C CA . GLN A 1 97 ? 13.278 -13.343 3.686 1.00 91.81 97 GLN A CA 1
ATOM 771 C C . GLN A 1 97 ? 12.366 -12.245 4.231 1.00 91.81 97 GLN A C 1
ATOM 773 O O . GLN A 1 97 ? 12.107 -11.240 3.566 1.00 91.81 97 GLN A O 1
ATOM 778 N N . ALA A 1 98 ? 11.933 -12.411 5.475 1.00 92.44 98 ALA A N 1
ATOM 779 C CA . ALA A 1 98 ? 11.173 -11.418 6.221 1.00 92.44 98 ALA A CA 1
ATOM 780 C C . ALA A 1 98 ? 11.961 -10.962 7.452 1.00 92.44 98 ALA A C 1
ATOM 782 O O . ALA A 1 98 ? 12.980 -11.552 7.822 1.00 92.44 98 ALA A O 1
ATOM 783 N N . THR A 1 99 ? 11.511 -9.889 8.103 1.00 93.12 99 THR A N 1
ATOM 784 C CA . THR A 1 99 ? 11.946 -9.634 9.480 1.00 93.12 99 THR A CA 1
ATOM 785 C C . THR A 1 99 ? 11.498 -10.774 10.394 1.00 93.12 99 THR A C 1
ATOM 787 O O . THR A 1 99 ? 10.459 -11.392 10.162 1.00 93.12 99 THR A O 1
ATOM 790 N N . LYS A 1 100 ? 12.256 -11.013 11.469 1.00 91.69 100 LYS A N 1
ATOM 791 C CA . LYS A 1 100 ? 11.891 -11.998 12.491 1.00 91.69 100 LYS A CA 1
ATOM 792 C C . LYS A 1 100 ? 10.503 -11.702 13.063 1.00 91.69 100 LYS A C 1
ATOM 794 O O . LYS A 1 100 ? 9.691 -12.603 13.199 1.00 91.69 100 LYS A O 1
ATOM 799 N N . GLU A 1 101 ? 10.206 -10.429 13.308 1.00 91.19 101 GLU A N 1
ATOM 800 C CA . GLU A 1 101 ? 8.927 -9.984 13.861 1.00 91.19 101 GLU A CA 1
ATOM 801 C C . GLU A 1 101 ? 7.758 -10.272 12.913 1.00 91.19 101 GLU A C 1
ATOM 803 O O . GLU A 1 101 ? 6.679 -10.643 13.374 1.00 91.19 101 GLU A O 1
ATOM 808 N N . TYR A 1 102 ? 7.960 -10.109 11.598 1.00 92.00 102 TYR A N 1
ATOM 809 C CA . TYR A 1 102 ? 6.942 -10.431 10.599 1.00 92.00 102 TYR A CA 1
ATOM 810 C C . TYR A 1 102 ? 6.688 -11.934 10.583 1.00 92.00 102 TYR A C 1
ATOM 812 O O . TYR A 1 102 ? 5.540 -12.356 10.673 1.00 92.00 102 TYR A O 1
ATOM 820 N N . ASP A 1 103 ? 7.749 -12.738 10.523 1.00 87.94 103 ASP A N 1
ATOM 821 C CA . ASP A 1 103 ? 7.622 -14.192 10.471 1.00 87.94 103 ASP A CA 1
ATOM 822 C C . ASP A 1 103 ? 6.954 -14.746 11.742 1.00 87.94 103 ASP A C 1
ATOM 824 O O . ASP A 1 103 ? 5.968 -15.481 11.677 1.00 87.94 103 ASP A O 1
ATOM 828 N N . GLU A 1 104 ? 7.394 -14.290 12.918 1.00 85.88 104 GLU A N 1
ATOM 829 C CA . GLU A 1 104 ? 6.836 -14.721 14.201 1.00 85.88 104 GLU A CA 1
ATOM 830 C C . GLU A 1 104 ? 5.378 -14.295 14.405 1.00 85.88 104 GLU A C 1
ATOM 832 O O . GLU A 1 104 ? 4.622 -15.027 15.044 1.00 85.88 104 GLU A O 1
ATOM 837 N N . SER A 1 105 ? 4.972 -13.133 13.885 1.00 84.38 105 SER A N 1
ATOM 838 C CA . SER A 1 105 ? 3.625 -12.592 14.116 1.00 84.38 105 SER A CA 1
ATOM 839 C C . SER A 1 105 ? 2.627 -13.006 13.042 1.00 84.38 105 SER A C 1
ATOM 841 O O . SER A 1 105 ? 1.467 -13.258 13.348 1.00 84.38 105 SER A O 1
ATOM 843 N N . VAL A 1 106 ? 3.047 -13.066 11.780 1.00 80.75 106 VAL A N 1
ATOM 844 C CA . VAL A 1 10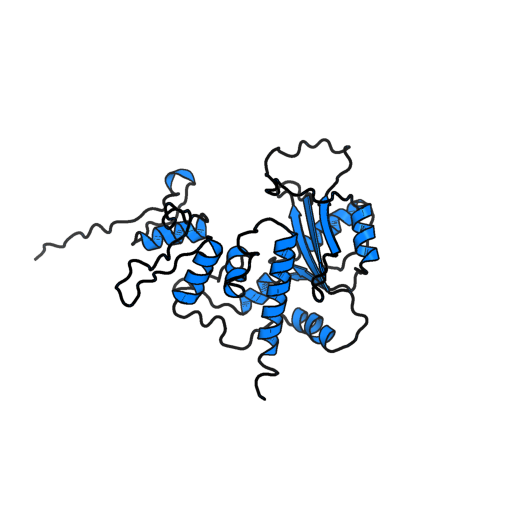6 ? 2.152 -13.264 10.632 1.00 80.75 106 VAL A CA 1
ATOM 845 C C . VAL A 1 106 ? 2.119 -14.731 10.211 1.00 80.75 106 VAL A C 1
ATOM 847 O O . VAL A 1 106 ? 1.036 -15.274 9.975 1.00 80.75 106 VAL A O 1
ATOM 850 N N . THR A 1 107 ? 3.272 -15.407 10.166 1.00 69.50 107 THR A N 1
ATOM 851 C CA . THR A 1 107 ? 3.349 -16.815 9.745 1.00 69.50 107 THR A CA 1
ATOM 852 C C . THR A 1 107 ? 2.758 -17.742 10.808 1.00 69.50 107 THR A C 1
ATOM 854 O O . THR A 1 107 ? 1.956 -18.618 10.477 1.00 69.50 107 THR A O 1
ATOM 857 N N . ASN A 1 108 ? 3.051 -17.504 12.093 1.00 63.97 108 ASN A N 1
ATOM 858 C CA . ASN A 1 108 ? 2.521 -18.330 13.186 1.00 63.97 108 ASN A CA 1
ATOM 859 C C . ASN A 1 108 ? 1.003 -18.184 13.377 1.00 63.97 108 ASN A C 1
ATOM 861 O O . ASN A 1 108 ? 0.343 -19.162 13.724 1.00 63.97 108 ASN A O 1
ATOM 865 N N . LEU A 1 109 ? 0.417 -17.009 13.108 1.00 62.03 109 LEU A N 1
ATOM 866 C CA . LEU A 1 109 ? -1.038 -16.812 13.200 1.00 62.03 109 LEU A CA 1
ATOM 867 C C . LEU A 1 109 ? -1.826 -17.581 12.137 1.00 62.03 109 LEU A C 1
ATOM 869 O O . LEU A 1 109 ? -2.984 -17.908 12.365 1.00 62.03 109 LEU A O 1
ATOM 873 N N . LYS A 1 110 ? -1.226 -17.877 10.979 1.00 55.66 110 LYS A N 1
ATOM 874 C CA . LYS A 1 110 ? -1.866 -18.738 9.971 1.00 55.66 110 LYS A CA 1
ATOM 875 C C . LYS A 1 110 ? -1.836 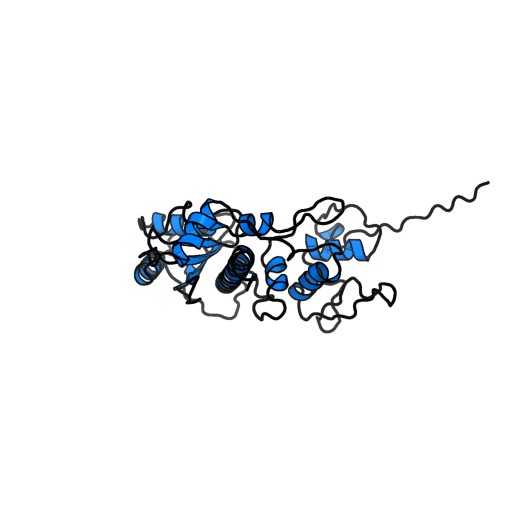-20.218 10.368 1.00 55.66 110 LYS A C 1
ATOM 877 O O . LYS A 1 110 ? -2.682 -20.975 9.911 1.00 55.66 110 LYS A O 1
ATOM 882 N N . GLN A 1 111 ? -0.875 -20.627 11.198 1.00 49.31 111 GLN A N 1
ATOM 883 C CA . GLN 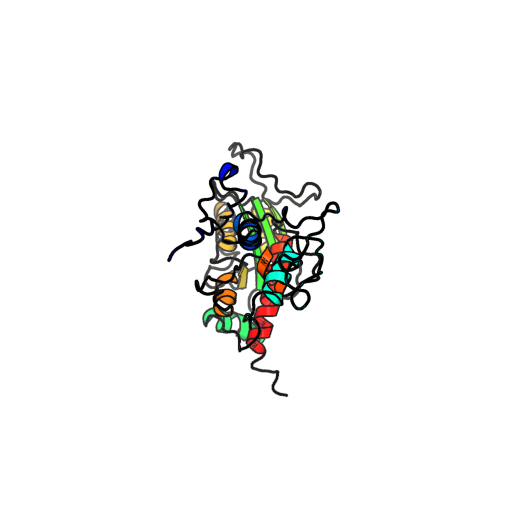A 1 111 ? -0.686 -22.023 11.618 1.00 49.31 111 GLN A CA 1
ATOM 884 C C . GLN A 1 111 ? -1.389 -22.359 12.934 1.00 49.31 111 GLN A C 1
ATOM 886 O O . GLN A 1 111 ? -1.779 -23.502 13.165 1.00 49.31 111 GLN A O 1
ATOM 891 N N . GLN A 1 112 ? -1.556 -21.375 13.808 1.00 43.28 112 GLN A N 1
ATOM 892 C CA . GLN A 1 112 ? -2.232 -21.544 15.079 1.00 43.28 112 GLN A CA 1
ATOM 893 C C . GLN A 1 112 ? -3.616 -20.915 14.928 1.00 43.28 112 GLN A C 1
ATOM 895 O O . GLN A 1 112 ? -3.696 -19.710 14.722 1.00 43.28 112 GLN A O 1
ATOM 900 N N . ASN A 1 113 ? -4.690 -21.714 15.030 1.00 50.00 113 ASN A N 1
ATOM 901 C CA . ASN A 1 113 ? -6.099 -21.281 15.144 1.00 50.00 113 ASN A CA 1
ATOM 902 C C . ASN A 1 113 ? -6.325 -20.428 16.416 1.00 50.00 113 ASN A C 1
ATOM 904 O O . ASN A 1 113 ? -7.184 -20.717 17.248 1.00 50.00 113 ASN A O 1
ATOM 908 N N . LEU A 1 114 ? -5.486 -19.423 16.637 1.00 46.56 114 LEU A N 1
ATOM 909 C CA . LEU A 1 114 ? -5.564 -18.513 17.751 1.00 46.56 114 LEU A CA 1
ATOM 910 C C . LEU A 1 114 ? -6.750 -17.582 17.512 1.00 46.56 114 LEU A C 1
ATOM 912 O O . LEU A 1 114 ? -7.021 -17.211 16.368 1.00 46.56 114 LEU A O 1
ATOM 916 N N . PRO A 1 115 ? -7.404 -17.108 18.582 1.00 50.00 115 PRO A N 1
ATOM 917 C CA . PRO A 1 115 ? -8.343 -15.991 18.522 1.00 50.00 115 PRO A CA 1
ATOM 918 C C . PRO A 1 115 ? -7.604 -14.660 18.253 1.00 50.00 115 PRO A C 1
ATOM 920 O O . PRO A 1 115 ? -7.854 -13.650 18.909 1.00 50.00 115 PRO A O 1
ATOM 923 N N . GLY A 1 116 ? -6.623 -14.676 17.344 1.00 56.22 116 GLY A N 1
ATOM 924 C CA . GLY A 1 116 ? -5.783 -13.546 16.983 1.00 56.22 116 GLY A CA 1
ATOM 925 C C . GLY A 1 116 ? -6.629 -12.450 16.357 1.00 56.22 116 GLY A C 1
ATOM 926 O O . GLY A 1 116 ? -7.536 -12.729 15.572 1.00 56.22 116 GLY A O 1
ATOM 927 N N . GLY A 1 117 ? -6.355 -11.204 16.742 1.00 69.94 117 GLY A N 1
ATOM 928 C CA . GLY A 1 117 ? -7.075 -10.048 16.225 1.00 69.94 117 GLY A CA 1
ATOM 929 C C . GLY A 1 117 ? -7.053 -9.996 14.696 1.00 69.94 117 GLY A C 1
ATOM 930 O O . GLY A 1 117 ? -6.180 -10.572 14.042 1.00 69.94 117 GLY A O 1
ATOM 931 N N . ARG A 1 118 ? -8.033 -9.291 14.130 1.00 87.75 118 ARG A N 1
ATOM 932 C CA . ARG A 1 118 ? -8.236 -9.184 12.684 1.00 87.75 118 ARG A CA 1
ATOM 933 C C . ARG A 1 118 ? -6.949 -8.738 11.981 1.00 87.75 118 ARG A C 1
ATOM 935 O O . ARG A 1 118 ? -6.228 -7.874 12.476 1.00 87.75 118 ARG A O 1
ATOM 942 N N . GLN A 1 119 ? -6.652 -9.326 10.826 1.00 93.38 119 GLN A N 1
ATOM 943 C CA . GLN A 1 119 ? -5.584 -8.839 9.956 1.00 93.38 119 GLN A CA 1
ATOM 944 C C . GLN A 1 119 ? -6.190 -7.822 8.996 1.00 93.38 119 GLN A C 1
ATOM 946 O O . GLN A 1 119 ? -7.105 -8.158 8.245 1.00 93.38 119 GLN A O 1
ATOM 951 N N . ILE A 1 120 ? -5.696 -6.590 9.011 1.00 97.06 120 ILE A N 1
ATOM 952 C CA . ILE A 1 120 ? -6.230 -5.504 8.190 1.00 97.06 120 ILE A CA 1
ATOM 953 C C . ILE A 1 120 ? -5.127 -4.825 7.391 1.00 97.06 120 ILE A C 1
ATOM 955 O O . ILE A 1 120 ? -3.976 -4.758 7.818 1.00 97.06 120 ILE A O 1
ATOM 959 N N . VAL A 1 121 ? -5.493 -4.313 6.225 1.00 98.44 121 VAL A N 1
ATOM 960 C CA . VAL A 1 121 ? -4.657 -3.418 5.430 1.00 98.44 121 VAL A CA 1
ATOM 961 C C . VAL A 1 121 ? -5.235 -2.019 5.547 1.00 98.44 121 VAL A C 1
ATOM 963 O O . VAL A 1 121 ? -6.450 -1.872 5.438 1.00 98.44 121 VAL A O 1
ATOM 966 N N . ILE A 1 122 ? -4.383 -1.028 5.793 1.00 98.50 122 ILE A N 1
ATOM 967 C CA . ILE A 1 122 ? -4.758 0.382 5.912 1.00 98.50 122 ILE A CA 1
ATOM 968 C C . ILE A 1 122 ? -3.984 1.216 4.898 1.00 98.50 122 ILE A C 1
ATOM 970 O O . ILE A 1 122 ? -2.809 0.947 4.643 1.00 98.50 122 ILE A O 1
ATOM 974 N N . ASP A 1 123 ? -4.650 2.242 4.388 1.00 98.31 123 ASP A N 1
ATOM 975 C CA . ASP A 1 123 ? -4.051 3.324 3.623 1.00 98.31 123 ASP A CA 1
ATOM 976 C C . ASP A 1 123 ? -4.788 4.635 3.931 1.00 98.31 123 ASP A C 1
ATOM 978 O O . ASP A 1 123 ? -5.996 4.623 4.219 1.00 98.31 123 ASP A O 1
ATOM 982 N N . THR A 1 124 ? -4.064 5.754 3.933 1.00 97.56 124 THR A N 1
ATOM 983 C CA . THR A 1 124 ? -4.615 7.070 4.276 1.00 97.56 124 THR A CA 1
ATOM 984 C C . THR A 1 124 ? -4.125 8.162 3.338 1.00 97.56 124 THR A C 1
ATOM 986 O O . THR A 1 124 ? -2.956 8.191 2.975 1.00 97.56 124 THR A O 1
ATOM 989 N N . GLU A 1 125 ? -4.995 9.129 3.041 1.00 95.38 125 GLU A N 1
ATOM 990 C CA . GLU A 1 125 ? -4.578 10.413 2.470 1.00 95.38 125 GLU A CA 1
ATOM 991 C C . GLU A 1 125 ? -4.623 11.485 3.546 1.00 95.38 125 GLU A C 1
ATOM 993 O O . GLU A 1 125 ? -5.563 11.556 4.346 1.00 95.38 125 GLU A O 1
ATOM 998 N N . CYS A 1 126 ? -3.620 12.359 3.560 1.00 93.31 126 CYS A N 1
ATOM 999 C CA . CYS A 1 126 ? -3.543 13.431 4.539 1.00 93.31 126 CYS A CA 1
ATOM 1000 C C . CYS A 1 126 ? -2.935 14.713 3.979 1.00 93.31 126 CYS A C 1
ATOM 1002 O O . CYS A 1 126 ? -2.164 14.715 3.021 1.00 93.31 126 CYS A O 1
ATOM 1004 N N . SER A 1 127 ? -3.256 15.834 4.618 1.00 89.88 127 SER A N 1
ATOM 1005 C CA . SER A 1 127 ? -2.593 17.098 4.328 1.00 89.88 127 SER A CA 1
ATOM 1006 C C . SER A 1 127 ? -1.150 17.050 4.823 1.00 89.88 127 SER A C 1
ATOM 1008 O O . SER A 1 127 ? -0.904 16.979 6.024 1.00 89.88 127 SER A O 1
ATOM 1010 N N . MET A 1 128 ? -0.179 17.190 3.922 1.00 81.50 128 MET A N 1
ATOM 1011 C CA . MET A 1 128 ? 1.244 17.202 4.292 1.00 81.50 128 MET A CA 1
ATOM 1012 C C . MET A 1 128 ? 1.644 18.390 5.181 1.00 81.50 128 MET A C 1
ATOM 1014 O O . MET A 1 128 ? 2.677 18.342 5.843 1.00 81.50 128 MET A O 1
ATOM 1018 N N . VAL A 1 129 ? 0.843 19.460 5.198 1.00 83.50 129 VAL A N 1
ATOM 1019 C CA . VAL A 1 129 ? 1.121 20.669 5.988 1.00 83.50 129 VAL A CA 1
ATOM 1020 C C . VAL A 1 129 ? 0.573 20.539 7.406 1.00 83.50 129 VAL A C 1
ATOM 1022 O O . VAL A 1 129 ? 1.275 20.838 8.367 1.00 83.50 129 VAL A O 1
ATOM 1025 N N . SER A 1 130 ? -0.678 20.101 7.545 1.00 86.38 130 SER A N 1
ATOM 1026 C CA . SER A 1 130 ? -1.363 20.032 8.844 1.00 86.38 130 SER A CA 1
ATOM 1027 C C . SER A 1 130 ? -1.361 18.635 9.467 1.00 86.38 130 SER A C 1
ATOM 1029 O O . SER A 1 130 ? -1.743 18.490 10.626 1.00 86.38 130 SER A O 1
ATOM 1031 N N . LEU A 1 131 ? -0.949 17.611 8.712 1.00 88.19 131 LEU A N 1
ATOM 1032 C CA . LEU A 1 131 ? -1.118 16.191 9.042 1.00 88.19 131 LEU A CA 1
ATOM 1033 C C . LEU A 1 131 ? -2.576 15.828 9.359 1.00 88.19 131 LEU A C 1
ATOM 1035 O O . LEU A 1 131 ? -2.851 14.912 10.132 1.00 88.19 131 LEU A O 1
ATOM 1039 N N . GLN A 1 132 ? -3.518 16.566 8.769 1.00 93.19 132 GLN A N 1
ATOM 1040 C CA . GLN A 1 132 ? -4.943 16.302 8.884 1.00 93.19 132 GLN A CA 1
ATOM 1041 C C . GLN A 1 132 ? -5.321 15.128 7.979 1.00 93.19 132 GLN A C 1
ATOM 1043 O O . GLN A 1 132 ? -5.013 15.150 6.788 1.00 93.19 132 GLN A O 1
ATOM 1048 N N . LEU A 1 133 ? -5.987 14.119 8.541 1.00 95.44 133 LEU A N 1
ATOM 1049 C CA . LEU A 1 133 ? -6.490 12.957 7.810 1.00 95.44 133 LEU A CA 1
ATOM 1050 C C . LEU A 1 133 ? -7.634 13.387 6.880 1.00 95.44 133 LEU A C 1
ATOM 1052 O O . LEU A 1 133 ? -8.587 14.011 7.330 1.00 95.44 133 LEU A O 1
ATOM 1056 N N . LEU A 1 134 ? -7.549 13.069 5.593 1.00 95.00 134 LEU A N 1
ATOM 1057 C CA . LEU A 1 134 ? -8.523 13.487 4.576 1.00 95.00 134 LEU A CA 1
ATOM 1058 C C . LEU A 1 134 ? -9.356 12.308 4.073 1.00 95.00 134 LEU A C 1
ATOM 1060 O O . LEU A 1 134 ? -10.574 12.428 3.934 1.00 95.00 134 LEU A O 1
ATOM 1064 N N . GLU A 1 135 ? -8.710 11.167 3.856 1.00 96.38 135 GLU A N 1
ATOM 1065 C CA . GLU A 1 135 ? -9.326 9.920 3.409 1.00 96.38 135 GLU A CA 1
ATOM 1066 C C . GLU A 1 135 ? -8.711 8.751 4.177 1.00 96.38 135 GLU A C 1
ATOM 1068 O O . GLU A 1 135 ? -7.527 8.770 4.521 1.00 96.38 135 GLU A O 1
A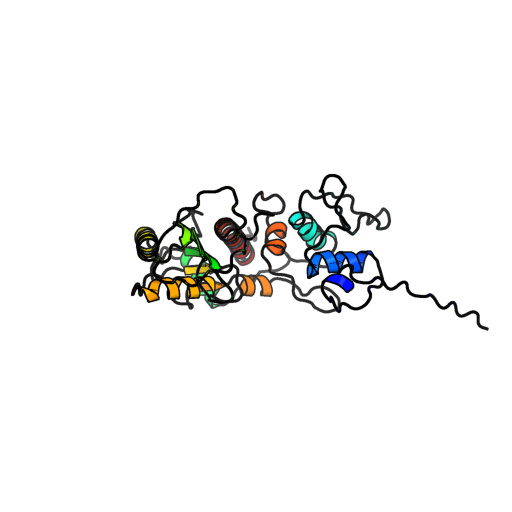TOM 1073 N N . VAL A 1 136 ? -9.513 7.725 4.445 1.00 98.00 136 VAL A N 1
ATOM 1074 C CA . VAL A 1 136 ? -9.025 6.463 4.997 1.00 98.00 136 VAL A CA 1
ATOM 1075 C C . VAL A 1 136 ? -9.746 5.293 4.352 1.00 98.00 136 VAL A C 1
ATOM 1077 O O . VAL A 1 136 ? -10.981 5.266 4.277 1.00 98.00 136 VAL A O 1
ATOM 1080 N N . SER A 1 137 ? -8.962 4.288 3.975 1.00 98.44 137 SER A N 1
ATOM 1081 C CA . SER A 1 137 ? -9.464 2.968 3.623 1.00 98.44 137 SER A CA 1
ATOM 1082 C C . SER A 1 137 ? -8.848 1.894 4.496 1.00 98.44 137 SER A C 1
ATOM 1084 O O . SER A 1 137 ? -7.673 1.936 4.856 1.00 98.44 137 SER A O 1
ATOM 1086 N N . ILE A 1 138 ? -9.677 0.917 4.852 1.00 98.44 138 ILE A N 1
ATOM 1087 C CA . ILE A 1 138 ? -9.283 -0.273 5.590 1.00 98.44 138 ILE A CA 1
ATOM 1088 C C . ILE A 1 138 ? -10.009 -1.462 4.984 1.00 98.44 138 ILE A C 1
ATOM 1090 O O . ILE A 1 138 ? -11.239 -1.469 4.880 1.00 98.44 138 ILE A O 1
ATOM 1094 N N . ILE A 1 139 ? -9.255 -2.498 4.640 1.00 98.19 139 ILE A N 1
ATOM 1095 C CA . ILE A 1 139 ? -9.814 -3.771 4.187 1.00 98.19 139 ILE A CA 1
ATOM 1096 C C . ILE A 1 139 ? -9.329 -4.913 5.068 1.00 98.19 139 ILE A C 1
ATOM 1098 O O . ILE A 1 139 ? -8.235 -4.879 5.636 1.00 98.19 139 ILE A O 1
ATOM 1102 N N . ASP A 1 140 ? -10.135 -5.959 5.153 1.00 95.56 140 ASP A N 1
ATOM 1103 C CA . ASP A 1 140 ? -9.708 -7.220 5.723 1.00 95.56 140 ASP A CA 1
ATOM 1104 C C . ASP A 1 140 ? -8.646 -7.868 4.830 1.00 95.56 140 ASP A C 1
ATOM 1106 O O . ASP A 1 140 ? -8.844 -8.091 3.632 1.00 95.56 140 ASP A O 1
ATOM 1110 N N . ARG A 1 141 ? -7.498 -8.192 5.420 1.00 94.25 141 ARG A N 1
ATOM 1111 C CA . ARG A 1 141 ? -6.355 -8.746 4.696 1.00 94.25 141 ARG A CA 1
ATOM 1112 C C . ARG A 1 141 ? -6.666 -10.113 4.088 1.00 94.25 141 ARG A C 1
ATOM 1114 O O . ARG A 1 141 ? -6.132 -10.424 3.024 1.00 94.25 141 ARG A O 1
ATOM 1121 N N . VAL A 1 142 ? -7.492 -10.933 4.735 1.00 90.06 142 VAL A N 1
ATOM 1122 C CA . VAL A 1 142 ? -7.744 -12.321 4.319 1.00 90.06 142 VAL A CA 1
ATOM 1123 C C . VAL A 1 142 ? -8.858 -12.369 3.275 1.00 90.06 142 VAL A C 1
ATOM 1125 O O . VAL A 1 142 ? -8.615 -12.715 2.119 1.00 90.06 142 VAL A O 1
ATOM 1128 N N . SER A 1 143 ? -10.062 -11.952 3.653 1.00 91.12 143 SER A N 1
ATOM 1129 C CA . SER A 1 143 ? -11.266 -11.969 2.815 1.00 91.12 143 SER A CA 1
ATOM 1130 C C . SER A 1 143 ? -11.272 -10.900 1.719 1.00 91.12 143 SER A C 1
ATOM 1132 O O . SER A 1 143 ? -11.924 -11.089 0.697 1.00 91.12 143 SER A O 1
ATOM 1134 N N . GLY A 1 144 ? -10.548 -9.790 1.906 1.00 92.38 144 GLY A N 1
ATOM 1135 C CA . GLY A 1 144 ? -10.625 -8.628 1.017 1.00 92.38 144 GLY A CA 1
ATOM 1136 C C . GLY A 1 144 ? -11.876 -7.768 1.226 1.00 92.38 144 GLY A C 1
ATOM 1137 O O . GLY A 1 144 ? -12.106 -6.848 0.445 1.00 92.38 144 GLY A O 1
ATOM 1138 N N . GLU A 1 145 ? -12.681 -8.050 2.257 1.00 95.44 145 GLU A N 1
ATOM 1139 C CA . GLU A 1 145 ? -13.850 -7.246 2.619 1.00 95.44 145 GLU A CA 1
ATOM 1140 C C . GLU A 1 145 ? -13.441 -5.798 2.929 1.00 95.44 145 GLU A C 1
ATOM 1142 O O . GLU A 1 145 ? -12.504 -5.553 3.690 1.00 95.44 145 GLU A O 1
ATOM 1147 N N . CYS A 1 146 ? -14.168 -4.829 2.371 1.00 97.12 146 CYS A N 1
ATOM 1148 C CA . CYS A 1 146 ? -13.990 -3.422 2.711 1.00 97.12 146 CYS A CA 1
ATOM 1149 C C . CYS A 1 146 ? -14.611 -3.127 4.083 1.00 97.12 146 CYS A C 1
ATOM 1151 O O . CYS A 1 146 ? -15.831 -3.155 4.225 1.00 97.12 146 CYS A O 1
ATOM 1153 N N . ILE A 1 147 ? -13.775 -2.810 5.073 1.00 96.56 147 ILE A N 1
ATOM 1154 C CA . ILE A 1 147 ? -14.202 -2.451 6.434 1.00 96.56 147 ILE A CA 1
ATOM 1155 C C . ILE A 1 147 ? -14.562 -0.964 6.501 1.00 96.56 147 ILE A C 1
ATOM 1157 O O . ILE A 1 147 ? -15.567 -0.584 7.101 1.00 96.56 147 ILE A O 1
ATOM 1161 N N . LEU A 1 148 ? -13.731 -0.121 5.886 1.00 97.19 148 LEU A N 1
ATOM 1162 C CA . LEU A 1 148 ? -13.873 1.329 5.874 1.00 97.19 148 LEU A CA 1
ATOM 1163 C C . LEU A 1 148 ? -13.349 1.873 4.542 1.00 97.19 148 LEU A C 1
ATOM 1165 O O . LEU A 1 148 ? -12.322 1.413 4.058 1.00 97.19 148 LEU A O 1
ATOM 1169 N N . ASN A 1 149 ? -14.051 2.839 3.960 1.00 97.44 149 ASN A N 1
ATOM 1170 C CA . ASN A 1 149 ? -13.596 3.630 2.817 1.00 97.44 149 ASN A CA 1
ATOM 1171 C C . ASN A 1 149 ? -14.388 4.937 2.834 1.00 97.44 149 ASN A C 1
ATOM 1173 O O . ASN A 1 149 ? -15.574 4.938 2.492 1.00 97.44 149 ASN A O 1
ATOM 1177 N N . THR A 1 150 ? -13.788 6.007 3.345 1.00 96.50 150 THR A N 1
ATOM 1178 C CA . THR A 1 150 ? -14.507 7.247 3.647 1.00 96.50 150 THR A CA 1
ATOM 1179 C C . THR A 1 150 ? -13.601 8.464 3.565 1.00 96.50 150 THR A C 1
ATOM 1181 O O . THR A 1 150 ? -12.423 8.410 3.918 1.00 96.50 150 THR A O 1
ATOM 1184 N N . LEU A 1 151 ? -14.205 9.595 3.211 1.00 95.69 151 LEU A N 1
ATOM 1185 C CA . LEU A 1 151 ? -13.637 10.913 3.467 1.00 95.69 151 LEU A CA 1
ATOM 1186 C C . LEU A 1 151 ? -13.877 11.305 4.930 1.00 95.69 151 LEU A C 1
ATOM 1188 O O . LEU A 1 151 ? -14.895 10.924 5.526 1.00 95.69 151 LEU A O 1
ATOM 1192 N N . ILE A 1 152 ? -12.962 12.084 5.503 1.00 95.38 152 ILE A N 1
ATOM 1193 C CA . ILE A 1 152 ? -13.079 12.558 6.882 1.00 95.38 152 ILE A CA 1
ATOM 1194 C C . ILE A 1 152 ? -13.948 13.809 6.952 1.00 95.38 152 ILE A C 1
ATOM 1196 O O . ILE A 1 152 ? -13.710 14.810 6.275 1.00 95.38 152 ILE A O 1
ATOM 1200 N N . LYS A 1 153 ? -14.945 13.771 7.836 1.00 94.50 153 LYS A N 1
ATOM 1201 C CA . LYS A 1 153 ? -15.785 14.915 8.178 1.00 94.50 153 LYS A CA 1
ATOM 1202 C C . LYS A 1 153 ? -15.329 15.530 9.497 1.00 94.50 153 LYS A C 1
ATOM 1204 O O . LYS A 1 153 ? -15.598 14.980 10.565 1.00 94.50 153 LYS A O 1
ATOM 1209 N N . TYR A 1 154 ? -14.712 16.704 9.422 1.00 88.50 154 TYR A N 1
ATOM 1210 C CA . TYR A 1 154 ? -14.403 17.513 10.602 1.00 88.50 154 TYR A CA 1
ATOM 1211 C C . TYR A 1 154 ? -15.605 18.379 11.018 1.00 88.50 154 TYR A C 1
ATOM 1213 O O . TYR A 1 154 ? -16.389 18.798 10.159 1.00 88.50 154 TYR A O 1
ATOM 1221 N N . PRO A 1 155 ? -15.784 18.670 12.320 1.00 79.94 155 PRO A N 1
ATOM 1222 C CA . PRO A 1 155 ? -16.757 19.660 12.770 1.00 79.94 155 PRO A CA 1
ATOM 1223 C C . PRO A 1 155 ? -16.456 21.027 12.137 1.00 79.94 155 PRO A C 1
ATOM 1225 O O . PRO A 1 155 ? -15.308 21.461 12.123 1.00 79.94 155 PRO A O 1
ATOM 1228 N N . GLN A 1 156 ? -17.489 21.734 11.665 1.00 64.31 156 GLN A N 1
ATOM 1229 C CA . GLN A 1 156 ? -17.386 23.034 10.971 1.00 64.31 156 GLN A CA 1
ATOM 1230 C C . GLN A 1 156 ? -16.713 24.165 11.784 1.00 64.31 156 GLN A C 1
ATOM 1232 O O . GLN A 1 156 ? -16.521 25.253 11.261 1.00 64.31 156 GLN A O 1
ATOM 1237 N N . ALA A 1 157 ? -16.361 23.939 13.054 1.00 52.12 157 ALA A N 1
ATOM 1238 C CA . ALA A 1 157 ? -15.830 24.962 13.956 1.00 52.12 157 ALA A CA 1
ATOM 1239 C C . ALA A 1 157 ? -14.337 25.291 13.757 1.00 52.12 157 ALA A C 1
ATOM 1241 O O . ALA A 1 157 ? -13.847 26.239 14.367 1.00 52.12 157 ALA A O 1
ATOM 1242 N N . LEU A 1 158 ? -13.610 24.546 12.921 1.00 52.41 158 LEU A N 1
ATOM 1243 C CA . LEU A 1 158 ? -12.237 24.884 12.544 1.00 52.41 158 LEU A CA 1
ATOM 1244 C C . LEU A 1 158 ? -12.252 25.507 11.150 1.00 52.41 158 LEU A C 1
ATOM 1246 O O . LEU A 1 158 ? -12.021 24.837 10.146 1.00 52.41 158 LEU A O 1
ATOM 1250 N N . ASP A 1 159 ? -12.546 26.806 11.119 1.00 41.16 159 ASP A N 1
ATOM 1251 C CA . ASP A 1 159 ? -12.415 27.692 9.960 1.00 41.16 159 ASP A CA 1
ATOM 1252 C C . ASP A 1 159 ? -10.927 27.944 9.652 1.00 41.16 159 ASP A C 1
ATOM 1254 O O . ASP A 1 159 ? -10.391 29.049 9.732 1.00 41.16 159 ASP A O 1
ATOM 1258 N N . HIS A 1 160 ? -10.205 26.863 9.376 1.00 49.22 160 HIS A N 1
ATOM 1259 C CA . HIS A 1 160 ? -8.954 26.935 8.653 1.00 49.22 160 HIS A CA 1
ATOM 1260 C C . HIS A 1 160 ? -9.316 26.633 7.218 1.00 49.22 160 HIS A C 1
ATOM 1262 O O . HIS A 1 160 ? -9.546 25.478 6.871 1.00 49.22 160 HIS A O 1
ATOM 1268 N N . SER A 1 161 ? -9.414 27.694 6.418 1.00 42.94 161 SER A N 1
ATOM 1269 C CA . SER A 1 161 ? -9.443 27.644 4.964 1.00 42.94 161 SER A CA 1
ATOM 1270 C C . SER A 1 161 ? -8.449 26.587 4.483 1.00 42.94 161 SER A C 1
ATOM 1272 O O . SER A 1 161 ? -7.244 26.846 4.404 1.00 42.94 161 SER A O 1
ATOM 1274 N N . LEU A 1 162 ? -8.948 25.375 4.225 1.00 49.97 162 LEU A N 1
ATOM 1275 C CA . LEU A 1 162 ? -8.196 24.356 3.520 1.00 49.97 162 LEU A CA 1
ATOM 1276 C C . LEU A 1 162 ? -7.790 25.032 2.214 1.00 49.97 162 LEU A C 1
ATOM 1278 O O . LEU A 1 162 ? -8.672 25.600 1.563 1.00 49.97 162 LEU A O 1
ATOM 1282 N N . PRO A 1 163 ? -6.497 25.064 1.850 1.00 41.38 163 PRO A N 1
ATOM 1283 C CA . PRO A 1 163 ? -6.120 25.578 0.552 1.00 41.38 163 PRO A CA 1
ATOM 1284 C C . PRO A 1 163 ? -6.943 24.820 -0.488 1.00 41.38 163 PRO A C 1
ATOM 1286 O O . PRO A 1 163 ? -6.816 23.602 -0.639 1.00 41.38 163 PRO A O 1
ATOM 1289 N N . GLU A 1 164 ? -7.849 25.546 -1.147 1.00 46.72 164 GLU A N 1
ATOM 1290 C CA . GLU A 1 164 ? -8.520 25.071 -2.342 1.00 46.72 164 GLU A CA 1
ATOM 1291 C C . GLU A 1 164 ? -7.420 24.562 -3.271 1.00 46.72 164 GLU A C 1
ATOM 1293 O O . GLU A 1 164 ? -6.453 25.276 -3.528 1.00 46.72 164 GLU A O 1
ATOM 1298 N N . SER A 1 165 ? -7.574 23.331 -3.761 1.00 42.62 165 SER A N 1
ATOM 1299 C CA . SER A 1 165 ? -6.687 22.627 -4.700 1.00 42.62 165 SER A CA 1
ATOM 1300 C C . SER A 1 165 ? -5.508 21.825 -4.121 1.00 42.62 165 SER A C 1
ATOM 1302 O O . SER A 1 165 ? -4.354 21.979 -4.503 1.00 42.62 165 SER A O 1
ATOM 1304 N N . GLN A 1 166 ? -5.826 20.747 -3.411 1.00 44.78 166 GLN A N 1
ATOM 1305 C CA . GLN A 1 166 ? -5.468 19.452 -3.995 1.00 44.78 166 GLN A CA 1
ATOM 1306 C C . GLN A 1 166 ? -6.772 18.789 -4.403 1.00 44.78 166 GLN A C 1
ATOM 1308 O O . GLN A 1 166 ? -7.593 18.429 -3.565 1.00 44.78 166 GLN A O 1
ATOM 1313 N N . LYS A 1 167 ? -7.005 18.737 -5.719 1.00 44.50 167 LYS A N 1
ATOM 1314 C CA . LYS A 1 167 ? -8.032 17.889 -6.317 1.00 44.50 167 LYS A CA 1
ATOM 1315 C C . LYS A 1 167 ? -7.804 16.488 -5.756 1.00 44.50 167 LYS A C 1
ATOM 1317 O O . LYS A 1 167 ? -6.955 15.769 -6.270 1.00 44.50 167 LYS A O 1
ATOM 1322 N N . VAL A 1 168 ? -8.568 16.101 -4.738 1.00 46.66 168 VAL A N 1
ATOM 1323 C CA . VAL A 1 168 ? -8.903 14.695 -4.548 1.00 46.66 168 VAL A CA 1
ATOM 1324 C C . VAL A 1 168 ? -9.552 14.322 -5.874 1.00 46.66 168 VAL A C 1
ATOM 1326 O O . VAL A 1 168 ? -10.641 14.792 -6.208 1.00 46.66 168 VAL A O 1
ATOM 1329 N N . SER A 1 169 ? -8.785 13.641 -6.723 1.00 44.66 169 SER A N 1
ATOM 1330 C CA . SER A 1 169 ? -9.106 13.354 -8.121 1.00 44.66 169 SER A CA 1
ATOM 1331 C C . SER A 1 169 ? -10.166 12.250 -8.220 1.00 44.66 169 SER A C 1
ATOM 1333 O O . SER A 1 169 ? -10.070 11.336 -9.034 1.00 44.66 169 SER A O 1
ATOM 1335 N N . SER A 1 170 ? -11.199 12.327 -7.386 1.00 47.16 170 SER A N 1
ATOM 1336 C CA . SER A 1 170 ? -12.378 11.474 -7.409 1.00 47.16 170 SER A CA 1
ATOM 1337 C C . SER A 1 170 ? -13.578 12.301 -7.867 1.00 47.16 170 SER A C 1
ATOM 1339 O O . SER A 1 170 ? -14.611 12.374 -7.209 1.00 47.16 170 SER A O 1
ATOM 1341 N N . SER A 1 171 ? -13.465 12.932 -9.038 1.00 43.59 171 SER A N 1
ATOM 1342 C CA . SER A 1 171 ? -14.519 13.763 -9.635 1.00 43.59 171 SER A CA 1
ATOM 1343 C C . SER A 1 171 ? -15.795 13.002 -10.038 1.00 43.59 171 SER A C 1
ATOM 1345 O O . SER A 1 171 ? -16.536 13.512 -10.866 1.00 43.59 171 SER A O 1
ATOM 1347 N N . ASP A 1 172 ? -16.064 11.801 -9.508 1.00 47.78 172 ASP A N 1
ATOM 1348 C CA . ASP A 1 172 ? -17.233 11.018 -9.936 1.00 47.78 172 ASP A CA 1
ATOM 1349 C C . ASP A 1 172 ? -17.765 9.955 -8.952 1.00 47.78 172 ASP A C 1
ATOM 1351 O O . ASP A 1 172 ? -18.523 9.065 -9.339 1.00 47.78 172 ASP A O 1
ATOM 1355 N N . ARG A 1 173 ? -17.394 9.985 -7.663 1.00 55.75 173 ARG A N 1
ATOM 1356 C CA . ARG A 1 173 ? -17.953 9.035 -6.680 1.00 55.75 173 ARG A CA 1
ATOM 1357 C C . ARG A 1 173 ? -18.380 9.754 -5.412 1.00 55.75 173 ARG A C 1
ATOM 1359 O O . ARG A 1 173 ? -17.559 10.388 -4.760 1.00 55.75 173 ARG A O 1
ATOM 1366 N N . SER A 1 174 ? -19.653 9.612 -5.031 1.00 80.44 174 SER A N 1
ATOM 1367 C CA . SER A 1 174 ? -20.138 10.024 -3.709 1.00 80.44 174 SER A CA 1
ATOM 1368 C C . SER A 1 174 ? -19.561 9.088 -2.641 1.00 80.44 174 SER A C 1
ATOM 1370 O O . SER A 1 174 ? -20.223 8.162 -2.167 1.00 80.44 174 SER A O 1
ATOM 1372 N N . MET A 1 175 ? -18.285 9.266 -2.315 1.00 87.38 175 MET A N 1
ATOM 1373 C CA . MET A 1 175 ? -17.671 8.558 -1.203 1.00 87.38 175 MET A CA 1
ATOM 1374 C C . MET A 1 175 ? -18.374 8.999 0.089 1.00 87.38 175 MET A C 1
ATOM 1376 O O . MET A 1 175 ? -18.665 10.193 0.237 1.00 87.38 175 MET A O 1
ATOM 1380 N N . PRO A 1 176 ? -18.704 8.073 1.008 1.00 93.00 176 PRO A N 1
ATOM 1381 C CA . PRO A 1 176 ? -19.287 8.462 2.280 1.00 93.00 176 PRO A CA 1
ATOM 1382 C C . PRO A 1 176 ? -18.331 9.395 3.029 1.00 93.00 176 PRO A C 1
ATOM 1384 O O . PRO A 1 176 ? -17.113 9.343 2.859 1.00 93.00 176 PRO A O 1
ATOM 1387 N N . GLN A 1 177 ? -18.915 10.268 3.844 1.00 94.81 177 GLN A N 1
ATOM 1388 C CA . GLN A 1 177 ? -18.186 11.125 4.768 1.00 94.81 177 GLN A CA 1
ATOM 1389 C C . GLN A 1 177 ? -18.513 10.677 6.185 1.00 94.81 177 GLN A C 1
ATOM 1391 O O . GLN A 1 177 ? -19.688 10.609 6.551 1.00 94.81 177 GLN A O 1
ATOM 1396 N N . MET A 1 178 ? -17.488 10.404 6.983 1.00 97.12 178 MET A N 1
ATOM 1397 C CA . MET A 1 178 ? -17.633 9.925 8.353 1.00 97.12 178 MET A CA 1
ATOM 1398 C C . MET A 1 178 ? -16.863 10.832 9.303 1.00 97.12 178 MET A C 1
ATOM 1400 O O . MET A 1 178 ? -15.759 11.283 8.995 1.00 97.12 178 MET A O 1
ATOM 1404 N N . ASN A 1 179 ? -17.457 11.116 10.461 1.00 96.44 179 ASN A N 1
ATOM 1405 C CA . ASN A 1 179 ? -16.731 11.758 11.553 1.00 96.44 179 ASN A CA 1
ATOM 1406 C C . ASN A 1 179 ? -16.001 10.700 12.403 1.00 96.44 179 ASN A C 1
ATOM 1408 O O . ASN A 1 179 ? -16.102 9.492 12.171 1.00 96.44 179 ASN A O 1
ATOM 1412 N N . VAL A 1 180 ? -15.273 11.162 13.416 1.00 97.19 180 VAL A N 1
ATOM 1413 C CA . VAL A 1 180 ? -14.500 10.314 14.333 1.00 97.19 180 VAL A CA 1
ATOM 1414 C C . VAL A 1 180 ? -15.338 9.242 15.045 1.00 97.19 180 VAL A C 1
ATOM 1416 O O . VAL A 1 180 ? -14.886 8.105 15.180 1.00 97.19 180 VAL A O 1
ATOM 1419 N N . HIS A 1 181 ? -16.575 9.558 15.438 1.00 97.75 181 HIS A N 1
ATOM 1420 C CA . HIS A 1 181 ? -17.470 8.634 16.136 1.00 97.75 181 HIS A CA 1
ATOM 1421 C C . HIS A 1 181 ? -17.948 7.516 15.206 1.00 97.75 181 HIS A C 1
ATOM 1423 O O . HIS A 1 181 ? -17.970 6.347 15.596 1.00 97.75 181 HIS A O 1
ATOM 1429 N N . ASP A 1 182 ? -18.290 7.866 13.964 1.00 98.06 182 ASP A N 1
ATOM 1430 C CA . ASP A 1 182 ? -18.721 6.907 12.944 1.00 98.06 182 ASP A CA 1
ATOM 1431 C C . ASP A 1 182 ? -17.595 5.915 12.615 1.00 98.06 182 ASP A C 1
ATOM 1433 O O . ASP A 1 182 ? -17.829 4.703 12.557 1.00 98.06 182 ASP A O 1
ATOM 1437 N N . ILE A 1 183 ? -16.364 6.423 12.470 1.00 98.25 183 ILE A N 1
ATOM 1438 C CA . ILE A 1 183 ? -15.161 5.619 12.208 1.00 98.25 183 ILE A CA 1
ATOM 1439 C C . ILE A 1 183 ? -14.859 4.701 13.394 1.00 98.25 183 ILE A C 1
ATOM 1441 O O . ILE A 1 183 ? -14.684 3.496 13.204 1.00 98.25 183 ILE A O 1
ATOM 1445 N N . ALA A 1 184 ? -14.851 5.232 14.620 1.00 98.44 184 ALA A N 1
ATOM 1446 C CA . ALA A 1 184 ? -14.639 4.438 15.828 1.00 98.44 184 ALA A CA 1
ATOM 1447 C C . ALA A 1 184 ? -15.652 3.286 15.928 1.00 98.44 184 ALA A C 1
ATOM 1449 O O . ALA A 1 184 ? -15.275 2.132 16.148 1.00 98.44 184 ALA A O 1
ATOM 1450 N N . ALA A 1 185 ? -16.933 3.578 15.692 1.00 98.19 185 ALA A N 1
ATOM 1451 C CA . ALA A 1 185 ? -17.993 2.582 15.735 1.00 98.19 185 ALA A CA 1
ATOM 1452 C C . ALA A 1 185 ? -17.865 1.539 14.608 1.00 98.19 185 ALA A C 1
ATOM 1454 O O . ALA A 1 185 ? -18.141 0.360 14.834 1.00 98.19 185 ALA A O 1
ATOM 1455 N N . ALA A 1 186 ? -17.443 1.937 13.403 1.00 97.81 186 ALA A N 1
ATOM 1456 C CA . ALA A 1 186 ? -17.196 1.013 12.294 1.00 97.81 186 ALA A CA 1
ATOM 1457 C C . ALA A 1 186 ? -16.060 0.029 12.612 1.00 97.81 186 ALA A C 1
ATOM 1459 O O . ALA A 1 186 ? -16.239 -1.179 12.453 1.00 97.81 186 ALA A O 1
ATOM 1460 N N . LEU A 1 187 ? -14.939 0.525 13.143 1.00 97.50 187 LEU A N 1
ATOM 1461 C CA . LEU A 1 187 ? -13.798 -0.297 13.557 1.00 97.50 187 LEU A CA 1
ATOM 1462 C C . LEU A 1 187 ? -14.180 -1.304 14.648 1.00 97.50 187 LEU A C 1
ATOM 1464 O O . LEU A 1 187 ? -13.855 -2.487 14.544 1.00 97.50 187 LEU A O 1
ATOM 1468 N N . GLN A 1 188 ? -14.921 -0.852 15.663 1.00 96.50 188 GLN A N 1
ATOM 1469 C CA . GLN A 1 188 ? -15.398 -1.714 16.746 1.00 96.50 188 GLN A CA 1
ATOM 1470 C C . GLN A 1 188 ? -16.354 -2.799 16.238 1.00 96.50 188 GLN A C 1
ATOM 1472 O O . GLN A 1 188 ? -16.184 -3.969 16.575 1.00 96.50 188 GLN A O 1
ATOM 1477 N N . ARG A 1 189 ? -17.330 -2.441 15.387 1.00 96.06 189 ARG A N 1
ATOM 1478 C CA . ARG A 1 189 ? -18.254 -3.416 14.776 1.00 96.06 189 ARG A CA 1
ATOM 1479 C C . ARG A 1 189 ? -17.528 -4.445 13.916 1.00 96.06 189 ARG A C 1
ATOM 1481 O O . ARG A 1 189 ? -17.924 -5.604 13.902 1.00 96.06 189 ARG A O 1
ATOM 1488 N N . ALA A 1 190 ? -16.469 -4.033 13.226 1.00 94.50 190 ALA A N 1
ATOM 1489 C CA . ALA A 1 190 ? -15.647 -4.921 12.415 1.00 94.50 190 ALA A CA 1
ATOM 1490 C C . ALA A 1 190 ? -14.722 -5.830 13.245 1.00 94.50 190 ALA A C 1
ATOM 1492 O O . ALA A 1 190 ? -14.021 -6.665 12.670 1.00 94.50 190 ALA A O 1
ATOM 1493 N N . GLY A 1 191 ? -14.698 -5.690 14.575 1.00 93.75 191 GLY A N 1
ATOM 1494 C CA . GLY A 1 191 ? -13.829 -6.477 15.446 1.00 93.75 191 GLY A CA 1
ATOM 1495 C C . GLY A 1 191 ? -12.353 -6.095 15.331 1.00 93.75 191 GLY A C 1
ATOM 1496 O O . GLY A 1 191 ? -11.488 -6.937 15.570 1.00 93.75 191 GLY A O 1
ATOM 1497 N N . VAL A 1 192 ? -12.047 -4.848 14.954 1.00 94.88 192 VAL A N 1
ATOM 1498 C CA . VAL A 1 192 ? -10.685 -4.313 15.061 1.00 94.88 192 VAL A CA 1
ATOM 1499 C C . VAL A 1 192 ? -10.387 -4.047 16.536 1.00 94.88 192 VAL A C 1
ATOM 1501 O O . VAL A 1 192 ? -11.177 -3.430 17.249 1.00 94.88 192 VAL A O 1
ATOM 1504 N N . THR A 1 193 ? -9.246 -4.549 16.996 1.00 94.44 193 THR A N 1
ATOM 1505 C CA . THR A 1 193 ? -8.823 -4.529 18.402 1.00 94.44 193 THR A CA 1
ATOM 1506 C C . THR A 1 193 ? -7.344 -4.160 18.530 1.00 94.44 193 THR A C 1
ATOM 1508 O O . THR A 1 193 ? -6.592 -4.270 17.556 1.00 94.44 193 THR A O 1
ATOM 1511 N N . PRO A 1 194 ? -6.851 -3.849 19.744 1.00 95.25 194 PRO A N 1
ATOM 1512 C CA . PRO A 1 194 ? -5.422 -3.656 19.987 1.00 95.25 194 PRO A CA 1
ATOM 1513 C C . PRO A 1 194 ? -4.529 -4.858 19.644 1.00 95.25 194 PRO A C 1
ATOM 1515 O O . PRO A 1 194 ? -3.315 -4.702 19.520 1.00 95.25 194 PRO A O 1
ATOM 1518 N N . GLN A 1 195 ? -5.106 -6.056 19.512 1.00 93.12 195 GLN A N 1
ATOM 1519 C CA . GLN A 1 195 ? -4.418 -7.292 19.125 1.00 93.12 195 GLN A CA 1
ATOM 1520 C C . GLN A 1 195 ? -4.467 -7.553 17.615 1.00 93.12 195 GLN A C 1
ATOM 1522 O O . GLN A 1 195 ? -3.879 -8.527 17.154 1.00 93.12 195 GLN A O 1
ATOM 1527 N N . SER A 1 196 ? -5.168 -6.714 16.850 1.00 93.75 196 SER A N 1
ATOM 1528 C CA . SER A 1 196 ? -5.201 -6.801 15.390 1.00 93.75 196 SER A CA 1
ATOM 1529 C C . SER A 1 196 ? -3.816 -6.558 14.799 1.00 93.75 196 SER A C 1
ATOM 1531 O O . SER A 1 196 ? -2.992 -5.855 15.392 1.00 93.75 196 SER A O 1
ATOM 1533 N N . ILE A 1 197 ? -3.573 -7.141 13.628 1.00 95.12 197 ILE A N 1
ATOM 1534 C CA . ILE A 1 197 ? -2.358 -6.916 12.845 1.00 95.12 197 ILE A CA 1
ATOM 1535 C C . ILE A 1 197 ? -2.686 -5.997 11.679 1.00 95.12 197 ILE A C 1
ATOM 1537 O O . ILE A 1 197 ? -3.683 -6.191 10.988 1.00 95.12 197 ILE A O 1
ATOM 1541 N N . VAL A 1 198 ? -1.821 -5.016 11.453 1.00 97.44 198 VAL A N 1
ATOM 1542 C CA . VAL A 1 198 ? -1.980 -4.003 10.412 1.00 97.44 198 VAL A CA 1
ATOM 1543 C C . VAL A 1 198 ? -0.880 -4.152 9.376 1.00 97.44 198 VAL A C 1
ATOM 1545 O O . VAL A 1 198 ? 0.286 -4.315 9.726 1.00 97.44 198 VAL A O 1
ATOM 1548 N N . PHE A 1 199 ? -1.241 -4.038 8.106 1.00 98.25 199 PHE A N 1
ATOM 1549 C CA . PHE A 1 199 ? -0.313 -3.933 6.989 1.00 98.25 199 PHE A CA 1
ATOM 1550 C C . PHE A 1 199 ? -0.514 -2.588 6.286 1.00 98.25 199 PHE A C 1
ATOM 1552 O O . PHE A 1 199 ? -1.647 -2.165 6.075 1.00 98.25 199 PHE A O 1
ATOM 1559 N N . THR A 1 200 ? 0.582 -1.936 5.909 1.00 98.19 200 THR A N 1
ATOM 1560 C CA . THR A 1 200 ? 0.581 -0.703 5.099 1.00 98.19 200 THR A CA 1
ATOM 1561 C C . THR A 1 200 ? 1.673 -0.797 4.034 1.00 98.19 200 THR A C 1
ATOM 1563 O O . THR A 1 200 ? 2.733 -1.393 4.270 1.00 98.19 200 THR A O 1
ATOM 1566 N N . TRP A 1 201 ? 1.449 -0.191 2.867 1.00 97.88 201 TRP A N 1
ATOM 1567 C CA . TRP A 1 201 ? 2.487 -0.003 1.856 1.00 97.88 201 TRP A CA 1
ATOM 1568 C C . TRP A 1 201 ? 3.311 1.264 2.102 1.00 97.88 201 TRP A C 1
ATOM 1570 O O . TRP A 1 201 ? 3.395 2.171 1.281 1.00 97.88 201 TRP A O 1
ATOM 1580 N N . HIS A 1 202 ? 3.991 1.299 3.243 1.00 97.06 202 HIS A N 1
ATOM 1581 C CA . HIS A 1 202 ? 4.846 2.418 3.613 1.00 97.06 202 HIS A CA 1
ATOM 1582 C C . HIS A 1 202 ? 6.198 1.940 4.165 1.00 97.06 202 HIS A C 1
ATOM 1584 O O . HIS A 1 202 ? 6.453 0.742 4.324 1.00 97.06 202 HIS A O 1
ATOM 1590 N N . VAL A 1 203 ? 7.120 2.876 4.417 1.00 97.06 203 VAL A N 1
ATOM 1591 C CA . VAL A 1 203 ? 8.428 2.594 5.048 1.00 97.06 203 VAL A CA 1
ATOM 1592 C C . VAL A 1 203 ? 8.363 2.534 6.577 1.00 97.06 203 VAL A C 1
ATOM 1594 O O . VAL A 1 203 ? 9.308 2.070 7.211 1.00 97.06 203 VAL A O 1
ATOM 1597 N N . ASN A 1 204 ? 7.270 3.017 7.161 1.00 97.38 204 ASN A N 1
ATOM 1598 C CA . ASN A 1 204 ? 7.004 3.102 8.597 1.00 97.38 204 ASN A CA 1
ATOM 1599 C C . ASN A 1 204 ? 5.485 2.945 8.839 1.00 97.38 204 ASN A C 1
ATOM 1601 O O . ASN A 1 204 ? 4.752 2.635 7.906 1.00 97.38 204 ASN A O 1
ATOM 1605 N N . CYS A 1 205 ? 5.009 3.162 10.065 1.00 98.06 205 CYS A N 1
ATOM 1606 C CA . CYS A 1 205 ? 3.608 2.951 10.445 1.00 98.06 205 CYS A CA 1
ATOM 1607 C C . CYS A 1 205 ? 2.721 4.207 10.295 1.00 98.06 205 CYS A C 1
ATOM 1609 O O . CYS A 1 205 ? 1.747 4.332 11.037 1.00 98.06 205 CYS A O 1
ATOM 1611 N N . PHE A 1 206 ? 3.064 5.139 9.397 1.00 97.44 206 PHE A N 1
ATOM 1612 C CA . PHE A 1 206 ? 2.437 6.464 9.302 1.00 97.44 206 PHE A CA 1
ATOM 1613 C C . PHE A 1 206 ? 0.905 6.419 9.211 1.00 97.44 206 PHE A C 1
ATOM 1615 O O . PHE A 1 206 ? 0.255 7.061 10.032 1.00 97.44 206 PHE A O 1
ATOM 1622 N N . ASP A 1 207 ? 0.335 5.604 8.317 1.00 98.19 207 ASP A N 1
ATOM 1623 C CA . ASP A 1 207 ? -1.126 5.492 8.134 1.00 98.19 207 ASP A CA 1
ATOM 1624 C C . ASP A 1 207 ? -1.854 5.088 9.420 1.00 98.19 207 ASP A C 1
ATOM 1626 O O . ASP A 1 207 ? -2.905 5.619 9.785 1.00 98.19 207 ASP A O 1
ATOM 1630 N N . LEU A 1 208 ? -1.256 4.160 10.168 1.00 98.44 208 LEU A N 1
ATOM 1631 C CA . LEU A 1 208 ? -1.793 3.738 11.453 1.00 98.44 208 LEU A CA 1
ATOM 1632 C C . LEU A 1 208 ? -1.666 4.850 12.501 1.00 98.44 208 LEU A C 1
ATOM 1634 O O . LEU A 1 208 ? -2.578 5.051 13.299 1.00 98.44 208 LEU A O 1
ATOM 1638 N N . GLU A 1 209 ? -0.534 5.552 12.535 1.00 98.12 209 GLU A N 1
ATOM 1639 C CA . GLU A 1 209 ? -0.288 6.628 13.496 1.00 98.12 209 GLU A CA 1
ATOM 1640 C C . GLU A 1 209 ? -1.224 7.817 13.288 1.00 98.12 209 GLU A C 1
ATOM 1642 O O . GLU A 1 209 ? -1.738 8.351 14.272 1.00 98.12 209 GLU A O 1
ATOM 1647 N N . ILE A 1 210 ? -1.461 8.227 12.041 1.00 97.81 210 ILE A N 1
ATOM 1648 C CA . ILE A 1 210 ? -2.344 9.353 11.735 1.00 97.81 210 ILE A CA 1
ATOM 1649 C C . ILE A 1 210 ? -3.804 9.021 12.055 1.00 97.81 210 ILE A C 1
ATOM 1651 O O . ILE A 1 210 ? -4.470 9.818 12.718 1.00 97.81 210 ILE A O 1
ATOM 1655 N N . LEU A 1 211 ? -4.280 7.819 11.707 1.00 98.25 211 LEU A N 1
ATOM 1656 C CA . LEU A 1 211 ? -5.630 7.389 12.071 1.00 98.25 211 LEU A CA 1
ATOM 1657 C C . LEU A 1 211 ? -5.789 7.257 13.591 1.00 98.25 211 LEU A C 1
ATOM 1659 O O . LEU A 1 211 ? -6.812 7.658 14.147 1.00 98.25 211 LEU A O 1
ATOM 1663 N N . ARG A 1 212 ? -4.776 6.730 14.288 1.00 98.19 212 ARG A N 1
ATOM 1664 C CA . ARG A 1 212 ? -4.807 6.619 15.750 1.00 98.19 212 ARG A CA 1
ATOM 1665 C C . ARG A 1 212 ? -4.877 7.993 16.413 1.00 98.19 212 ARG A C 1
ATOM 1667 O O . ARG A 1 212 ? -5.739 8.191 17.260 1.00 98.19 212 ARG A O 1
ATOM 1674 N N . LYS A 1 213 ? -4.047 8.950 15.982 1.00 97.31 213 LYS A N 1
ATOM 1675 C CA . LYS A 1 213 ? -4.089 10.339 16.472 1.00 97.31 213 LYS A CA 1
ATOM 1676 C C . LYS A 1 213 ? -5.454 10.985 16.240 1.00 97.31 213 LYS A C 1
ATOM 1678 O O . LYS A 1 213 ? -5.955 11.670 17.125 1.00 97.31 213 LYS A O 1
ATOM 1683 N N . PHE A 1 214 ? -6.054 10.749 15.073 1.00 97.06 214 PHE A N 1
ATOM 1684 C CA . PHE A 1 214 ? -7.393 11.238 14.754 1.00 97.06 214 PHE A CA 1
ATOM 1685 C C . PHE A 1 214 ? -8.457 10.695 15.724 1.00 97.06 214 PHE A C 1
ATOM 1687 O O . PHE A 1 214 ? -9.274 11.463 16.215 1.00 97.06 214 PHE A O 1
ATOM 1694 N N . LEU A 1 215 ? -8.417 9.403 16.063 1.00 97.94 215 LEU A N 1
ATOM 1695 C CA . LEU A 1 215 ? -9.331 8.800 17.044 1.00 97.94 215 LEU A CA 1
ATOM 1696 C C . LEU A 1 215 ? -9.077 9.298 18.478 1.00 97.94 215 LEU A C 1
ATOM 1698 O O . LEU A 1 215 ? -10.012 9.612 19.215 1.00 97.94 215 LEU A O 1
ATOM 1702 N N . GLU A 1 216 ? -7.809 9.382 18.878 1.00 97.00 216 GLU A N 1
ATOM 1703 C CA . GLU A 1 216 ? -7.405 9.793 20.225 1.00 97.00 216 GLU A CA 1
ATOM 1704 C C . GLU A 1 216 ? -7.772 11.253 20.534 1.00 97.00 216 GLU A C 1
ATOM 1706 O O . GLU A 1 216 ? -8.041 11.566 21.695 1.00 97.00 216 GLU A O 1
ATOM 1711 N N . ALA A 1 217 ? -7.851 12.120 19.516 1.00 95.56 217 ALA A N 1
ATOM 1712 C CA . ALA A 1 217 ? -8.282 13.514 19.658 1.00 95.56 217 ALA A CA 1
ATOM 1713 C C . ALA A 1 217 ? -9.700 13.654 20.250 1.00 95.56 217 ALA A C 1
ATOM 1715 O O . ALA A 1 217 ? -9.962 14.608 20.981 1.00 95.56 217 ALA A O 1
ATOM 1716 N N . ASP A 1 218 ? -10.574 12.670 20.017 1.00 96.69 218 ASP A N 1
ATOM 1717 C CA . ASP A 1 218 ? -11.932 12.598 20.572 1.00 96.69 218 ASP A CA 1
ATOM 1718 C C . ASP A 1 218 ? -12.071 11.492 21.635 1.00 96.69 218 ASP A C 1
ATOM 1720 O O . ASP A 1 218 ? -13.146 10.936 21.858 1.00 96.69 218 ASP A O 1
ATOM 1724 N N . ASN A 1 219 ? -10.973 11.188 22.339 1.00 97.44 219 ASN A N 1
ATOM 1725 C CA . ASN A 1 219 ? -10.891 10.231 23.449 1.00 97.44 219 ASN A CA 1
ATOM 1726 C C . ASN A 1 219 ? -11.165 8.758 23.083 1.00 97.44 219 ASN A C 1
ATOM 1728 O O . ASN A 1 219 ? -11.379 7.933 23.976 1.00 97.44 219 ASN A O 1
ATOM 1732 N N . TYR A 1 220 ? -11.100 8.379 21.803 1.00 97.69 220 TYR A N 1
ATOM 1733 C CA . TYR A 1 220 ? -11.165 6.973 21.399 1.00 97.69 220 TYR A CA 1
ATOM 1734 C C . TYR A 1 220 ? -9.794 6.306 21.510 1.00 97.69 220 TYR A C 1
ATOM 1736 O O . TYR A 1 220 ? -9.006 6.273 20.567 1.00 97.69 220 TYR A O 1
ATOM 1744 N N . GLN A 1 221 ? -9.522 5.738 22.682 1.00 96.62 221 GLN A N 1
ATOM 1745 C CA . GLN A 1 221 ? -8.291 5.003 22.966 1.00 96.62 221 GLN A CA 1
ATOM 1746 C C . GLN A 1 221 ? -8.507 3.490 22.865 1.00 96.62 221 GLN A C 1
ATOM 1748 O O . GLN A 1 221 ? -9.604 2.982 23.091 1.00 96.62 221 GLN A O 1
ATOM 1753 N N . GLY A 1 222 ? -7.444 2.751 22.542 1.00 94.62 222 GLY A N 1
ATOM 1754 C CA . GLY A 1 222 ? -7.466 1.285 22.588 1.00 94.62 222 GLY A CA 1
ATOM 1755 C C . GLY A 1 222 ? -8.385 0.613 21.561 1.00 94.62 222 GLY A C 1
ATOM 1756 O O . GLY A 1 222 ? -8.775 -0.531 21.770 1.00 94.62 222 GLY A O 1
ATOM 1757 N N . ILE A 1 223 ? -8.735 1.291 20.462 1.00 95.75 223 ILE A N 1
ATOM 1758 C CA . ILE A 1 223 ? -9.409 0.661 19.312 1.00 95.75 223 ILE A CA 1
ATOM 1759 C C . ILE A 1 223 ? -8.367 0.028 18.388 1.00 95.75 223 ILE A C 1
ATOM 1761 O O . ILE A 1 223 ? -8.434 -1.156 18.067 1.00 95.75 223 ILE A O 1
ATOM 1765 N N . LEU A 1 224 ? -7.386 0.830 17.973 1.00 97.44 224 LEU A N 1
ATOM 1766 C CA . LEU A 1 224 ? -6.352 0.415 17.036 1.00 97.44 224 LEU A CA 1
ATOM 1767 C C . LEU A 1 224 ? -5.160 -0.228 17.750 1.00 97.44 224 LEU A C 1
ATOM 1769 O O . LEU A 1 224 ? -4.837 0.135 18.886 1.00 97.44 224 LEU A O 1
ATOM 1773 N N . PRO A 1 225 ? -4.454 -1.147 17.078 1.00 95.94 225 PRO A N 1
ATOM 1774 C CA . PRO A 1 225 ? -3.244 -1.735 17.619 1.00 95.94 225 PRO A CA 1
ATOM 1775 C C . PRO A 1 225 ? -2.093 -0.730 17.704 1.00 95.94 225 PRO A C 1
ATOM 1777 O O . PRO A 1 225 ? -2.053 0.292 17.012 1.00 95.94 225 PRO A O 1
ATOM 1780 N N . ALA A 1 226 ? -1.123 -1.047 18.562 1.00 96.75 226 ALA A N 1
ATOM 1781 C CA . ALA A 1 226 ? 0.133 -0.311 18.669 1.00 96.75 226 ALA A CA 1
ATOM 1782 C C . ALA A 1 226 ? 1.053 -0.588 17.466 1.00 96.75 226 ALA A C 1
ATOM 1784 O O . ALA A 1 226 ? 0.909 -1.598 16.779 1.00 96.75 226 ALA A O 1
ATOM 1785 N N . ASN A 1 227 ? 2.066 0.263 17.258 1.00 97.75 227 ASN A N 1
ATOM 1786 C CA . ASN A 1 227 ? 2.990 0.156 16.117 1.00 97.75 227 ASN A CA 1
ATOM 1787 C C . ASN A 1 227 ? 3.706 -1.197 16.013 1.00 97.75 227 ASN A C 1
ATOM 1789 O O . ASN A 1 227 ? 4.032 -1.615 14.911 1.00 97.75 227 ASN A O 1
ATOM 1793 N N . LYS A 1 228 ? 3.920 -1.894 17.136 1.00 95.62 228 LYS A N 1
ATOM 1794 C CA . LYS A 1 228 ? 4.523 -3.237 17.159 1.00 95.62 228 LYS A CA 1
ATOM 1795 C C . LYS A 1 228 ? 3.710 -4.307 16.412 1.00 95.62 228 LYS A C 1
ATOM 1797 O O . LYS A 1 228 ? 4.272 -5.328 16.050 1.00 95.62 228 LYS A O 1
ATOM 1802 N N . ASN A 1 229 ? 2.416 -4.072 16.192 1.00 95.44 229 ASN A N 1
ATOM 1803 C CA . ASN A 1 229 ? 1.530 -4.955 15.430 1.00 95.44 229 ASN A CA 1
ATOM 1804 C C . ASN A 1 229 ? 1.257 -4.403 14.017 1.00 95.44 229 ASN A C 1
ATOM 1806 O O . ASN A 1 229 ? 0.333 -4.852 13.343 1.00 95.44 229 ASN A O 1
ATOM 1810 N N . CYS A 1 230 ? 2.010 -3.391 13.585 1.00 97.44 230 CYS A N 1
ATOM 1811 C CA . CYS A 1 230 ? 1.927 -2.830 12.247 1.00 97.44 230 CYS A CA 1
ATOM 1812 C C . CYS A 1 230 ? 3.169 -3.225 11.459 1.00 97.44 230 CYS A C 1
ATOM 1814 O O . CYS A 1 230 ? 4.292 -3.030 11.924 1.00 97.44 230 CYS A O 1
ATOM 1816 N N . PHE A 1 231 ? 2.960 -3.767 10.265 1.00 97.50 231 PHE A N 1
ATOM 1817 C CA . PHE A 1 231 ? 4.003 -4.245 9.374 1.00 97.50 231 PHE A CA 1
ATOM 1818 C C . PHE A 1 231 ? 4.017 -3.398 8.101 1.00 97.50 231 PHE A C 1
ATOM 1820 O O . PHE A 1 231 ? 3.243 -3.651 7.173 1.00 97.50 231 PHE A O 1
ATOM 1827 N N . PRO A 1 232 ? 4.916 -2.403 8.027 1.00 98.06 232 PRO A N 1
ATOM 1828 C CA . PRO A 1 232 ? 5.186 -1.697 6.787 1.00 98.06 232 PRO A CA 1
ATOM 1829 C C . PRO A 1 232 ? 5.792 -2.673 5.775 1.00 98.06 232 PRO A C 1
ATOM 1831 O O . PRO A 1 232 ? 6.778 -3.357 6.073 1.00 98.06 232 PRO A O 1
ATOM 1834 N N . MET A 1 233 ? 5.210 -2.754 4.581 1.00 98.00 233 MET A N 1
ATOM 1835 C CA . MET A 1 233 ? 5.578 -3.764 3.587 1.00 98.00 233 MET A CA 1
ATOM 1836 C C . MET A 1 233 ? 6.788 -3.370 2.738 1.00 98.00 233 MET A C 1
ATOM 1838 O O . MET A 1 233 ? 7.524 -4.255 2.296 1.00 98.00 233 MET A O 1
ATOM 1842 N N . ILE A 1 234 ? 7.077 -2.073 2.565 1.00 97.31 234 ILE A N 1
ATOM 1843 C CA . ILE A 1 234 ? 8.234 -1.630 1.769 1.00 97.31 234 ILE A CA 1
ATOM 1844 C C . ILE A 1 234 ? 9.558 -2.191 2.325 1.00 97.31 234 ILE A C 1
ATOM 1846 O O . ILE A 1 234 ? 10.353 -2.706 1.536 1.00 97.31 234 ILE A O 1
ATOM 1850 N N . PRO A 1 235 ? 9.845 -2.142 3.644 1.00 96.56 235 PRO A N 1
ATOM 1851 C CA . PRO A 1 235 ? 11.049 -2.754 4.204 1.00 96.56 235 PRO A CA 1
ATOM 1852 C C . PRO A 1 235 ? 11.127 -4.270 4.001 1.00 96.56 235 PRO A C 1
ATOM 1854 O O . PRO A 1 235 ? 12.232 -4.784 3.828 1.00 96.56 235 PRO A O 1
ATOM 1857 N N . GLN A 1 236 ? 9.986 -4.970 4.013 1.00 95.56 236 GLN A N 1
ATOM 1858 C CA . GLN A 1 236 ? 9.926 -6.419 3.797 1.00 95.56 236 GLN A CA 1
ATOM 1859 C C . GLN A 1 236 ? 10.284 -6.754 2.347 1.00 95.56 236 GLN A C 1
ATOM 1861 O O . GLN A 1 236 ? 11.217 -7.513 2.094 1.00 95.56 236 GLN A O 1
ATOM 1866 N N . PHE A 1 237 ? 9.627 -6.105 1.382 1.00 94.56 237 PHE A N 1
ATOM 1867 C CA . PHE A 1 237 ? 9.919 -6.281 -0.041 1.00 94.56 237 PHE A CA 1
ATOM 1868 C C . PHE A 1 237 ? 11.354 -5.891 -0.383 1.00 94.56 237 PHE A C 1
ATOM 1870 O O . PHE A 1 237 ? 12.070 -6.660 -1.011 1.00 94.56 237 PHE A O 1
ATOM 1877 N N . ARG A 1 238 ? 11.823 -4.730 0.081 1.00 93.25 238 ARG A N 1
ATOM 1878 C CA . ARG A 1 238 ? 13.132 -4.177 -0.294 1.00 93.25 238 ARG A CA 1
ATOM 1879 C C . ARG A 1 238 ? 14.318 -5.099 -0.023 1.00 93.25 238 ARG A C 1
ATOM 1881 O O . ARG A 1 238 ? 15.312 -4.997 -0.729 1.00 93.25 238 ARG A O 1
ATOM 1888 N N . ARG A 1 239 ? 14.228 -5.984 0.970 1.00 91.94 239 ARG A N 1
ATOM 1889 C CA . ARG A 1 239 ? 15.285 -6.962 1.284 1.00 91.94 239 ARG A CA 1
ATOM 1890 C C . ARG A 1 239 ? 15.422 -8.064 0.239 1.00 91.94 239 ARG A C 1
ATOM 1892 O O . ARG A 1 239 ? 16.482 -8.665 0.141 1.00 91.94 239 ARG A O 1
ATOM 1899 N N . ASN A 1 240 ? 14.362 -8.306 -0.522 1.00 91.25 240 ASN A N 1
ATOM 1900 C CA . ASN A 1 240 ? 14.261 -9.387 -1.497 1.00 91.25 240 ASN A CA 1
ATOM 1901 C C . ASN A 1 240 ? 14.481 -8.913 -2.933 1.00 91.25 240 ASN A C 1
ATOM 1903 O O . ASN A 1 240 ? 14.398 -9.707 -3.862 1.00 91.25 240 ASN A O 1
ATOM 1907 N N . PHE A 1 241 ? 14.751 -7.621 -3.118 1.00 87.81 241 PHE A N 1
ATOM 1908 C CA . PHE A 1 241 ? 14.990 -7.037 -4.427 1.00 87.81 241 PHE A CA 1
ATOM 1909 C C . PHE A 1 241 ? 16.471 -6.682 -4.574 1.00 87.81 241 PHE A C 1
ATOM 1911 O O . PHE A 1 241 ? 17.052 -6.088 -3.659 1.00 87.81 241 PHE A O 1
ATOM 1918 N N . PRO A 1 242 ? 17.089 -7.016 -5.717 1.00 83.50 242 PRO A N 1
ATOM 1919 C CA . PRO A 1 242 ? 18.480 -6.699 -5.978 1.00 83.50 242 PRO A CA 1
ATOM 1920 C C . PRO A 1 242 ? 18.680 -5.189 -6.139 1.00 83.50 242 PRO A C 1
ATOM 1922 O O . PRO A 1 242 ? 17.752 -4.410 -6.394 1.00 83.50 242 PRO A O 1
ATOM 1925 N N . LEU A 1 243 ? 19.937 -4.779 -6.015 1.00 83.62 243 LEU A N 1
ATOM 1926 C CA . LEU A 1 243 ? 20.369 -3.451 -6.422 1.00 83.62 243 LEU A CA 1
ATOM 1927 C C . LEU A 1 243 ? 20.447 -3.397 -7.957 1.00 83.62 243 LEU A C 1
ATOM 1929 O O . LEU A 1 243 ? 20.813 -4.372 -8.609 1.00 83.62 243 LEU A O 1
ATOM 1933 N N . ARG A 1 244 ? 20.071 -2.255 -8.532 1.00 73.75 244 ARG A N 1
ATOM 1934 C CA . ARG A 1 244 ? 19.995 -1.997 -9.972 1.00 73.75 244 ARG A CA 1
ATOM 1935 C C . ARG A 1 244 ? 21.256 -1.295 -10.472 1.00 73.75 244 ARG A C 1
ATOM 1937 O O . ARG A 1 244 ? 21.673 -0.277 -9.911 1.00 73.75 244 ARG A O 1
ATOM 1944 N N . GLY A 1 245 ? 21.783 -1.799 -11.586 1.00 67.44 245 GLY A N 1
ATOM 1945 C CA . GLY A 1 245 ? 22.826 -1.161 -12.390 1.00 67.44 245 GLY A CA 1
ATOM 1946 C C . GLY A 1 245 ? 24.211 -1.050 -11.728 1.00 67.44 245 GLY A C 1
ATOM 1947 O O . GLY A 1 245 ? 24.414 -1.490 -10.592 1.00 67.44 245 GLY A O 1
ATOM 1948 N N . PRO A 1 246 ? 25.185 -0.441 -12.433 1.00 68.25 246 PRO A N 1
ATOM 1949 C CA . PRO A 1 246 ? 26.547 -0.231 -11.927 1.00 68.25 246 PRO A CA 1
ATOM 1950 C C . PRO A 1 246 ? 26.582 0.601 -10.639 1.00 68.25 246 PRO A C 1
ATOM 1952 O O . PRO A 1 246 ? 27.381 0.334 -9.748 1.00 68.25 246 PRO A O 1
ATOM 1955 N N . ASP A 1 247 ? 25.652 1.552 -10.519 1.00 76.44 247 ASP A N 1
ATOM 1956 C CA . ASP A 1 247 ? 25.508 2.462 -9.377 1.00 76.44 247 ASP A CA 1
ATOM 1957 C C . ASP A 1 247 ? 24.885 1.805 -8.133 1.00 76.44 247 ASP A C 1
ATOM 1959 O O . ASP A 1 247 ? 24.707 2.473 -7.114 1.00 76.44 247 ASP A O 1
ATOM 1963 N N . GLN A 1 248 ? 24.497 0.524 -8.205 1.00 81.19 248 GLN A N 1
ATOM 1964 C CA . GLN A 1 248 ? 23.899 -0.215 -7.088 1.00 81.19 248 GLN A CA 1
ATOM 1965 C C . GLN A 1 248 ? 22.669 0.495 -6.482 1.00 81.19 248 GLN A C 1
ATOM 1967 O O . GLN A 1 248 ? 22.458 0.516 -5.265 1.00 81.19 248 GLN A O 1
ATOM 1972 N N . ARG A 1 249 ? 21.827 1.097 -7.332 1.00 81.50 249 ARG A N 1
ATOM 1973 C CA . ARG A 1 249 ? 20.639 1.838 -6.883 1.00 81.50 249 ARG A CA 1
ATOM 1974 C C . ARG A 1 249 ? 19.586 0.883 -6.343 1.00 81.50 249 ARG A C 1
ATOM 1976 O O . ARG A 1 249 ? 19.409 -0.221 -6.840 1.00 81.50 249 ARG A O 1
ATOM 1983 N N . ARG A 1 250 ? 18.827 1.309 -5.337 1.00 87.06 250 ARG A N 1
ATOM 1984 C CA . ARG A 1 250 ? 17.726 0.488 -4.814 1.00 87.06 250 ARG A CA 1
ATOM 1985 C C . ARG A 1 250 ? 16.605 0.371 -5.841 1.00 87.06 250 ARG A C 1
ATOM 1987 O O . ARG A 1 250 ? 16.259 1.352 -6.496 1.00 87.06 250 ARG A O 1
ATOM 1994 N N . PHE A 1 251 ? 15.997 -0.810 -5.913 1.00 85.81 251 PHE A N 1
ATOM 1995 C CA . PHE A 1 251 ? 14.783 -1.007 -6.692 1.00 85.81 251 PHE A CA 1
ATOM 1996 C C . PHE A 1 251 ? 13.650 -0.089 -6.183 1.00 85.81 251 PHE A C 1
ATOM 1998 O O . PHE A 1 251 ? 13.463 0.025 -4.962 1.00 85.81 251 PHE A O 1
ATOM 2005 N N . PRO A 1 252 ? 12.908 0.592 -7.078 1.00 88.69 252 PRO A N 1
ATOM 2006 C CA . PRO A 1 252 ? 11.814 1.472 -6.685 1.00 88.69 252 PRO A CA 1
ATOM 2007 C C . PRO A 1 252 ? 10.662 0.663 -6.077 1.00 88.69 252 PRO A C 1
ATOM 2009 O O . PRO A 1 252 ? 10.157 -0.274 -6.680 1.00 88.69 252 PRO A O 1
ATOM 2012 N N . MET A 1 253 ? 10.238 1.048 -4.874 1.00 93.06 253 MET A N 1
ATOM 2013 C CA . MET A 1 253 ? 9.184 0.355 -4.112 1.00 93.06 253 MET A CA 1
ATOM 2014 C C . MET A 1 253 ? 7.858 1.115 -4.119 1.00 93.06 253 MET A C 1
ATOM 2016 O O . MET A 1 253 ? 6.985 0.814 -3.315 1.00 93.06 253 MET A O 1
ATOM 2020 N N . ALA A 1 254 ? 7.715 2.139 -4.959 1.00 91.44 254 ALA A N 1
ATOM 2021 C CA . ALA A 1 254 ? 6.439 2.832 -5.062 1.00 91.44 254 ALA A CA 1
ATOM 2022 C C . ALA A 1 254 ? 5.404 1.912 -5.735 1.00 91.44 254 ALA A C 1
ATOM 2024 O O . ALA A 1 254 ? 5.764 1.071 -6.572 1.00 91.44 254 ALA A O 1
ATOM 2025 N N . MET A 1 255 ? 4.142 2.035 -5.316 1.00 92.38 255 MET A N 1
ATOM 2026 C CA . MET A 1 255 ? 3.066 1.110 -5.681 1.00 92.38 255 MET A CA 1
ATOM 2027 C C . MET A 1 255 ? 2.895 1.010 -7.203 1.00 92.38 255 MET A C 1
ATOM 2029 O O . MET A 1 255 ? 2.720 -0.081 -7.745 1.00 92.38 255 MET A O 1
ATOM 2033 N N . GLU A 1 256 ? 3.044 2.132 -7.910 1.00 87.94 256 GLU A N 1
ATOM 2034 C CA . GLU A 1 256 ? 2.931 2.230 -9.366 1.00 87.94 256 GLU A CA 1
ATOM 2035 C C . GLU A 1 256 ? 4.008 1.451 -10.133 1.00 87.94 256 GLU A C 1
ATOM 2037 O O . GLU A 1 256 ? 3.848 1.202 -11.327 1.00 87.94 256 GLU A O 1
ATOM 2042 N N . PHE A 1 257 ? 5.104 1.079 -9.469 1.00 86.69 257 PHE A N 1
ATOM 2043 C CA . PHE A 1 257 ? 6.181 0.299 -10.070 1.00 86.69 257 PHE A CA 1
ATOM 2044 C C . PHE A 1 257 ? 6.115 -1.160 -9.661 1.00 86.69 257 PHE A C 1
ATOM 2046 O O . PHE A 1 257 ? 6.262 -2.028 -10.507 1.00 86.69 257 PHE A O 1
ATOM 2053 N N . ILE A 1 258 ? 5.914 -1.429 -8.372 1.00 89.88 258 ILE A N 1
ATOM 2054 C CA . ILE A 1 258 ? 5.995 -2.783 -7.824 1.00 89.88 258 ILE A CA 1
ATOM 2055 C C . ILE A 1 258 ? 4.760 -3.617 -8.180 1.00 89.88 258 ILE A C 1
ATOM 2057 O O . ILE A 1 258 ? 4.891 -4.790 -8.516 1.00 89.88 258 ILE A O 1
ATOM 2061 N N . PHE A 1 259 ? 3.564 -3.021 -8.149 1.00 91.75 259 PHE A N 1
ATOM 2062 C CA . PHE A 1 259 ? 2.316 -3.748 -8.344 1.00 91.75 259 PHE A CA 1
ATOM 2063 C C . PHE A 1 259 ? 2.192 -4.328 -9.763 1.00 91.75 259 PHE A C 1
ATOM 2065 O O . PHE A 1 259 ? 1.938 -5.531 -9.877 1.00 91.75 259 PHE A O 1
ATOM 2072 N N . PRO A 1 260 ? 2.468 -3.565 -10.843 1.00 88.00 260 PRO A N 1
ATOM 2073 C CA . PRO A 1 260 ? 2.387 -4.102 -12.199 1.00 88.00 260 PRO A CA 1
ATOM 2074 C C . PRO A 1 260 ? 3.435 -5.186 -12.514 1.00 88.00 260 PRO A C 1
ATOM 2076 O O . PRO A 1 260 ? 3.272 -5.908 -13.489 1.00 88.00 260 PRO A O 1
ATOM 2079 N N . LEU A 1 261 ? 4.495 -5.348 -11.708 1.00 83.88 261 LEU A N 1
ATOM 2080 C CA . LEU A 1 261 ? 5.451 -6.458 -11.885 1.00 83.88 261 LEU A CA 1
ATOM 2081 C C . LEU A 1 261 ? 4.835 -7.808 -11.528 1.00 83.88 261 LEU A C 1
ATOM 2083 O O . LEU A 1 261 ? 5.175 -8.818 -12.136 1.00 83.88 261 LEU A O 1
ATOM 2087 N N . PHE A 1 262 ? 3.963 -7.824 -10.519 1.00 84.88 262 PHE A N 1
ATOM 2088 C CA . PHE A 1 262 ? 3.327 -9.044 -10.023 1.00 84.88 262 PHE A CA 1
ATOM 2089 C C . PHE A 1 262 ? 1.938 -9.265 -10.614 1.00 84.88 262 PHE A C 1
ATOM 2091 O O . PHE A 1 262 ? 1.500 -10.404 -10.737 1.00 84.88 262 PHE A O 1
ATOM 2098 N N . TYR A 1 263 ? 1.257 -8.183 -10.988 1.00 84.81 263 TYR A N 1
ATOM 2099 C CA . TYR A 1 263 ? -0.100 -8.213 -11.521 1.00 84.81 263 TYR A CA 1
ATOM 2100 C C . TYR A 1 263 ? -0.194 -7.387 -12.811 1.00 84.81 263 TYR A C 1
ATOM 2102 O O . TYR A 1 263 ? -0.916 -6.389 -12.835 1.00 84.81 263 TYR A O 1
ATOM 2110 N N . PRO A 1 264 ? 0.535 -7.772 -13.877 1.00 81.69 264 PRO A N 1
ATOM 2111 C CA . PRO A 1 264 ? 0.681 -6.960 -15.081 1.00 81.69 264 PRO A CA 1
ATOM 2112 C C . PRO A 1 264 ? -0.619 -6.744 -15.847 1.00 81.69 264 PRO A C 1
ATOM 2114 O O . PRO A 1 264 ? -0.671 -5.796 -16.600 1.00 81.69 264 PRO A O 1
ATOM 2117 N N . ASP A 1 265 ? -1.652 -7.566 -15.656 1.00 83.44 265 ASP A N 1
ATOM 2118 C CA . ASP A 1 265 ? -2.938 -7.436 -16.362 1.00 83.44 265 ASP A CA 1
ATOM 2119 C C . ASP A 1 265 ? -4.061 -6.882 -15.465 1.00 83.44 265 ASP A C 1
ATOM 2121 O O . ASP A 1 265 ? -5.246 -6.980 -15.791 1.00 83.44 265 ASP A O 1
ATOM 2125 N N . SER A 1 266 ? -3.713 -6.346 -14.292 1.00 88.25 266 SER A N 1
ATOM 2126 C CA . SER A 1 266 ? -4.700 -5.872 -13.323 1.00 88.25 266 SER A CA 1
ATOM 2127 C C . SER A 1 266 ? -5.335 -4.546 -13.739 1.00 88.25 266 SER A C 1
ATOM 2129 O O . SER A 1 266 ? -4.656 -3.571 -14.061 1.00 88.25 266 SER A O 1
ATOM 2131 N N . ASP A 1 267 ? -6.659 -4.466 -13.620 1.00 90.12 267 ASP A N 1
ATOM 2132 C CA . ASP A 1 267 ? -7.449 -3.256 -13.863 1.00 90.12 267 ASP A CA 1
ATOM 2133 C C . ASP A 1 267 ? -7.302 -2.186 -12.760 1.00 90.12 267 ASP A C 1
ATOM 2135 O O . ASP A 1 267 ? -7.869 -1.090 -12.862 1.00 90.12 267 ASP A O 1
ATOM 2139 N N . MET A 1 268 ? -6.541 -2.498 -11.705 1.00 90.62 268 MET A N 1
ATOM 2140 C CA . MET A 1 268 ? -6.149 -1.562 -10.650 1.00 90.62 268 MET A CA 1
ATOM 2141 C C . MET A 1 268 ? -4.910 -0.738 -11.017 1.00 90.62 268 MET A C 1
ATOM 2143 O O . MET A 1 268 ? -4.587 0.229 -10.324 1.00 90.62 268 MET A O 1
ATOM 2147 N N . ILE A 1 269 ? -4.212 -1.081 -12.104 1.00 87.06 269 ILE A N 1
ATOM 2148 C CA . ILE A 1 269 ? -3.102 -0.272 -12.610 1.00 87.06 269 ILE A CA 1
ATOM 2149 C C . ILE A 1 269 ? -3.638 1.084 -13.095 1.00 87.06 269 ILE A C 1
ATOM 2151 O O . ILE A 1 269 ? -4.697 1.176 -13.710 1.00 87.06 269 ILE A O 1
ATOM 2155 N N . GLY A 1 270 ? -2.915 2.161 -12.777 1.00 82.81 270 GLY A N 1
ATOM 2156 C CA . GLY A 1 270 ? -3.301 3.528 -13.140 1.00 82.81 270 GLY A CA 1
ATOM 2157 C C . GLY A 1 270 ? -4.357 4.160 -12.227 1.00 82.81 270 GLY A C 1
ATOM 2158 O O . GLY A 1 270 ? -4.637 5.346 -12.373 1.00 82.81 270 GLY A O 1
ATOM 2159 N N . ARG A 1 271 ? -4.898 3.422 -11.248 1.00 85.81 271 ARG A N 1
ATOM 2160 C CA . ARG A 1 271 ? -5.787 3.952 -10.198 1.00 85.81 271 ARG A CA 1
ATOM 2161 C C . ARG A 1 271 ? -4.982 4.383 -8.969 1.00 85.81 271 ARG A C 1
ATOM 2163 O O . ARG A 1 271 ? -5.163 3.847 -7.877 1.00 85.81 271 ARG A O 1
ATOM 2170 N N . ASN A 1 272 ? -4.022 5.277 -9.188 1.00 79.00 272 ASN A N 1
ATOM 2171 C CA . ASN A 1 272 ? -3.204 5.847 -8.115 1.00 79.00 272 ASN A CA 1
ATOM 2172 C C . ASN A 1 272 ? -4.014 6.870 -7.303 1.00 79.00 272 ASN A C 1
ATOM 2174 O O . ASN A 1 272 ? -5.021 7.380 -7.804 1.00 79.00 272 ASN A O 1
ATOM 2178 N N . ASP A 1 273 ? -3.558 7.147 -6.081 1.00 78.25 273 ASP A N 1
ATOM 2179 C CA . ASP A 1 273 ? -4.105 8.172 -5.182 1.00 78.25 273 ASP A CA 1
ATOM 2180 C C . ASP A 1 273 ? -5.581 7.912 -4.811 1.00 78.25 273 ASP A C 1
ATOM 2182 O O . ASP A 1 273 ? -6.417 8.816 -4.761 1.00 78.25 273 ASP A O 1
ATOM 2186 N N . GLN A 1 274 ? -5.933 6.634 -4.633 1.00 89.56 274 GLN A N 1
ATOM 2187 C CA . GLN A 1 274 ? -7.249 6.201 -4.167 1.00 89.56 274 GLN A CA 1
ATOM 2188 C C . GLN A 1 274 ? -7.045 5.141 -3.094 1.00 89.56 274 GLN A C 1
ATOM 2190 O O . GLN A 1 274 ? -6.762 3.981 -3.419 1.00 89.56 274 GLN A O 1
ATOM 2195 N N . THR A 1 275 ? -7.269 5.519 -1.833 1.00 94.50 275 THR A N 1
ATOM 2196 C CA . THR A 1 275 ? -6.841 4.715 -0.676 1.00 94.50 275 THR A CA 1
ATOM 2197 C C . THR A 1 275 ? -7.381 3.286 -0.701 1.00 94.50 275 THR A C 1
ATOM 2199 O O . THR A 1 275 ? -6.704 2.336 -0.303 1.00 94.50 275 THR A O 1
ATOM 2202 N N . LEU A 1 276 ? -8.593 3.080 -1.232 1.00 96.38 276 LEU A N 1
ATOM 2203 C CA . LEU A 1 276 ? -9.181 1.745 -1.356 1.00 96.38 276 LEU A CA 1
ATOM 2204 C C . LEU A 1 276 ? -8.420 0.866 -2.358 1.00 96.38 276 LEU A C 1
ATOM 2206 O O . LEU A 1 276 ? -8.172 -0.310 -2.080 1.00 96.38 276 LEU A O 1
ATOM 2210 N N . PHE A 1 277 ? -8.052 1.414 -3.518 1.00 95.75 277 PHE A N 1
ATOM 2211 C CA . PHE A 1 277 ? -7.274 0.671 -4.508 1.00 95.75 277 PHE A CA 1
ATOM 2212 C C . PHE A 1 277 ? -5.858 0.411 -3.993 1.00 95.75 277 PHE A C 1
ATOM 2214 O O . PHE A 1 277 ? -5.323 -0.674 -4.212 1.00 95.75 277 PHE A O 1
ATOM 2221 N N . ASP A 1 278 ? -5.264 1.344 -3.253 1.00 96.69 278 ASP A N 1
ATOM 2222 C CA . ASP A 1 278 ? -3.971 1.145 -2.594 1.00 96.69 278 ASP A CA 1
ATOM 2223 C C . ASP A 1 278 ? -4.017 0.058 -1.514 1.00 96.69 278 ASP A C 1
ATOM 2225 O O . ASP A 1 278 ? -3.164 -0.836 -1.507 1.00 96.69 278 ASP A O 1
ATOM 2229 N N . CYS A 1 279 ? -5.073 0.010 -0.701 1.00 97.81 279 CYS A N 1
ATOM 2230 C CA . CYS A 1 279 ? -5.341 -1.103 0.212 1.00 97.81 279 CYS A CA 1
ATOM 2231 C C . CYS A 1 279 ? -5.432 -2.449 -0.525 1.00 97.81 279 CYS A C 1
ATOM 2233 O O . CYS A 1 279 ? -4.794 -3.432 -0.135 1.00 97.81 279 CYS A O 1
ATOM 2235 N N . GLN A 1 280 ? -6.207 -2.509 -1.611 1.00 97.88 280 GLN A N 1
ATOM 2236 C CA . GLN A 1 280 ? -6.393 -3.730 -2.401 1.00 97.88 280 GLN A CA 1
ATOM 2237 C C . GLN A 1 280 ? -5.081 -4.206 -3.039 1.00 97.88 280 GLN A C 1
ATOM 2239 O O . GLN A 1 280 ? -4.744 -5.390 -2.948 1.00 97.88 280 GLN A O 1
ATOM 2244 N N . ARG A 1 281 ? -4.305 -3.286 -3.622 1.00 97.25 281 ARG A N 1
ATOM 2245 C CA . ARG A 1 281 ? -2.975 -3.569 -4.179 1.00 97.25 281 ARG A CA 1
ATOM 2246 C C . ARG A 1 281 ? -2.005 -4.048 -3.102 1.00 97.25 281 ARG A C 1
ATOM 2248 O O . ARG A 1 281 ? -1.326 -5.055 -3.298 1.00 97.25 281 ARG A O 1
ATOM 2255 N N . THR A 1 282 ? -1.996 -3.397 -1.941 1.00 98.12 282 THR A N 1
ATOM 2256 C CA . THR A 1 282 ? -1.171 -3.790 -0.791 1.00 98.12 282 THR A CA 1
ATOM 2257 C C . THR A 1 282 ? -1.507 -5.202 -0.322 1.00 98.12 282 THR A C 1
ATOM 2259 O O . THR A 1 282 ? -0.599 -6.011 -0.146 1.00 98.12 282 THR A O 1
ATOM 2262 N N . ARG A 1 283 ? -2.796 -5.549 -0.188 1.00 97.38 283 ARG A N 1
ATOM 2263 C CA . ARG A 1 283 ? -3.233 -6.913 0.157 1.00 97.38 283 ARG A CA 1
ATOM 2264 C C . ARG A 1 283 ? -2.681 -7.951 -0.820 1.00 97.38 283 ARG A C 1
ATOM 2266 O O . ARG A 1 283 ? -2.110 -8.947 -0.385 1.00 97.38 283 ARG A O 1
ATOM 2273 N N . LEU A 1 284 ? -2.821 -7.702 -2.121 1.00 96.19 284 LEU A N 1
ATOM 2274 C CA . LEU A 1 284 ? -2.328 -8.604 -3.162 1.00 96.19 284 LEU A CA 1
ATOM 2275 C C . LEU A 1 284 ? -0.801 -8.754 -3.143 1.00 96.19 284 LEU A C 1
ATOM 2277 O O . LEU A 1 284 ? -0.280 -9.842 -3.394 1.00 96.19 284 LEU A O 1
ATOM 2281 N N . LEU A 1 285 ? -0.071 -7.686 -2.823 1.00 96.31 285 LEU A N 1
ATOM 2282 C CA . LEU A 1 285 ? 1.378 -7.747 -2.629 1.00 96.31 285 LEU A CA 1
ATOM 2283 C C . LEU A 1 285 ? 1.746 -8.515 -1.358 1.00 96.31 285 LEU A C 1
ATOM 2285 O O . LEU A 1 285 ? 2.694 -9.294 -1.371 1.00 96.31 285 LEU A O 1
ATOM 2289 N N . CYS A 1 286 ? 0.990 -8.379 -0.271 1.00 95.06 286 CYS A N 1
ATOM 2290 C CA . CYS A 1 286 ? 1.189 -9.231 0.895 1.00 95.06 286 CYS A CA 1
ATOM 2291 C C . CYS A 1 286 ? 0.996 -10.720 0.554 1.00 95.06 286 CYS A C 1
ATOM 2293 O O . CYS A 1 286 ? 1.740 -11.540 1.083 1.00 95.06 286 CYS A O 1
ATOM 2295 N N . ASP A 1 287 ? 0.044 -11.078 -0.318 1.00 91.06 287 ASP A N 1
ATOM 2296 C CA . ASP A 1 287 ? -0.154 -12.469 -0.764 1.00 91.06 287 ASP A CA 1
ATOM 2297 C C . ASP A 1 287 ? 1.038 -12.987 -1.578 1.00 91.06 287 ASP A C 1
ATOM 2299 O O . ASP A 1 287 ? 1.521 -14.092 -1.333 1.00 91.06 287 ASP A O 1
ATOM 2303 N N . VAL A 1 288 ? 1.571 -12.165 -2.486 1.00 91.06 288 VAL A N 1
ATOM 2304 C CA . VAL A 1 288 ? 2.813 -12.458 -3.221 1.00 91.06 288 VAL A CA 1
ATOM 2305 C C . VAL A 1 288 ? 3.973 -12.687 -2.257 1.00 91.06 288 VAL A C 1
ATOM 2307 O O . VAL A 1 288 ? 4.694 -13.677 -2.376 1.00 91.06 288 VAL A O 1
ATOM 2310 N N . PHE A 1 289 ? 4.153 -11.779 -1.298 1.00 92.19 289 PHE A N 1
ATOM 2311 C CA . PHE A 1 289 ? 5.235 -11.861 -0.325 1.00 92.19 289 PHE A CA 1
ATOM 2312 C C . PHE A 1 289 ? 5.154 -13.155 0.481 1.00 92.19 289 PHE A C 1
ATOM 2314 O O . PHE A 1 289 ? 6.124 -13.904 0.540 1.00 92.19 289 PHE A O 1
ATOM 2321 N N . ASP A 1 290 ? 3.972 -13.444 1.027 1.00 88.88 290 ASP A N 1
ATOM 2322 C CA . ASP A 1 290 ? 3.663 -14.672 1.754 1.00 88.88 290 ASP A CA 1
ATOM 2323 C C . ASP A 1 290 ? 3.968 -15.932 0.934 1.00 88.88 290 ASP A C 1
ATOM 2325 O O . ASP A 1 290 ? 4.547 -16.888 1.451 1.00 88.88 290 ASP A O 1
ATOM 2329 N N . HIS A 1 291 ? 3.572 -15.939 -0.341 1.00 85.06 291 HIS A N 1
ATOM 2330 C CA . HIS A 1 291 ? 3.814 -17.049 -1.259 1.00 85.06 291 HIS A CA 1
ATOM 2331 C C . HIS A 1 291 ? 5.310 -17.298 -1.441 1.00 85.06 291 HIS A C 1
ATOM 2333 O O . HIS A 1 291 ? 5.793 -18.400 -1.196 1.00 85.06 291 HIS A O 1
ATOM 2339 N N . HIS A 1 292 ? 6.077 -16.263 -1.785 1.00 86.00 292 HIS A N 1
ATOM 2340 C CA . HIS A 1 292 ? 7.520 -16.391 -1.998 1.00 86.00 292 HIS A CA 1
ATOM 2341 C C . HIS A 1 292 ? 8.308 -16.692 -0.718 1.00 86.00 292 HIS A C 1
ATOM 2343 O O . HIS A 1 292 ? 9.354 -17.342 -0.788 1.00 86.00 292 HIS A O 1
ATOM 2349 N N . LEU A 1 293 ? 7.806 -16.274 0.447 1.00 87.00 293 LEU A N 1
ATOM 2350 C CA . LEU A 1 293 ? 8.373 -16.648 1.743 1.00 87.00 293 LEU A CA 1
ATOM 2351 C C . LEU A 1 293 ? 8.242 -18.162 1.994 1.00 87.00 293 LEU A C 1
ATOM 2353 O O . LEU A 1 293 ? 9.168 -18.793 2.513 1.00 87.00 293 LEU A O 1
ATOM 2357 N N . ARG A 1 294 ? 7.109 -18.754 1.580 1.00 79.88 294 ARG A N 1
ATOM 2358 C CA . ARG A 1 294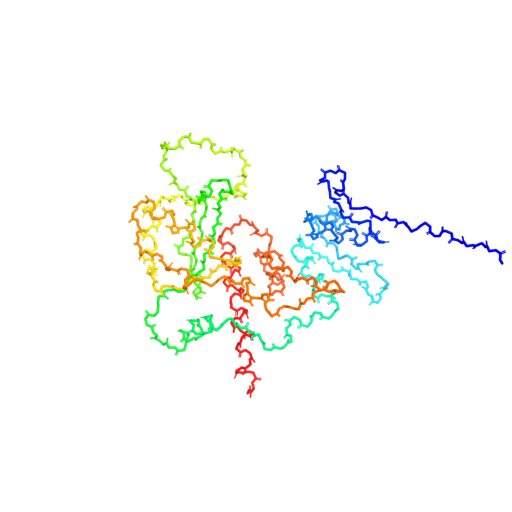 ? 6.771 -20.176 1.776 1.00 79.88 294 ARG A CA 1
ATOM 2359 C C . ARG A 1 294 ? 7.187 -21.101 0.639 1.00 79.88 294 ARG A C 1
ATOM 2361 O O . ARG A 1 294 ? 7.322 -22.289 0.889 1.00 79.88 294 ARG A O 1
ATOM 2368 N N . LYS A 1 295 ? 7.490 -20.604 -0.564 1.00 69.31 295 LYS A N 1
ATOM 2369 C CA . LYS A 1 295 ? 8.002 -21.427 -1.684 1.00 69.31 295 LYS A CA 1
ATOM 2370 C C . LYS A 1 295 ? 9.270 -22.235 -1.369 1.00 69.31 295 LYS A C 1
ATOM 2372 O O . LYS A 1 295 ? 9.638 -23.124 -2.120 1.00 69.31 295 LYS A O 1
ATOM 2377 N N . GLY A 1 296 ? 9.941 -21.966 -0.248 1.00 51.97 296 GLY A N 1
ATOM 2378 C CA . GLY A 1 296 ? 11.000 -22.828 0.286 1.00 51.97 296 GLY A CA 1
ATOM 2379 C C . GLY A 1 296 ? 10.535 -23.912 1.270 1.00 51.97 296 GLY A C 1
ATOM 2380 O O . GLY A 1 296 ? 11.389 -24.403 2.006 1.00 51.97 296 GLY A O 1
ATOM 2381 N N . VAL A 1 297 ? 9.232 -24.192 1.374 1.00 47.34 297 VAL A N 1
ATOM 2382 C CA . VAL A 1 297 ? 8.622 -25.142 2.325 1.00 47.34 297 VAL A CA 1
ATOM 2383 C C . VAL A 1 297 ? 7.807 -26.225 1.604 1.00 47.34 297 VAL A C 1
ATOM 2385 O O . VAL A 1 297 ? 7.905 -27.369 2.025 1.00 47.34 297 VAL A O 1
ATOM 2388 N N . ASP A 1 298 ? 7.128 -25.914 0.488 1.00 40.44 298 ASP A N 1
ATOM 2389 C CA . ASP A 1 298 ? 6.168 -26.853 -0.135 1.00 40.44 298 ASP A CA 1
ATOM 2390 C C . ASP A 1 298 ? 6.398 -27.178 -1.634 1.00 40.44 298 ASP A C 1
ATOM 2392 O O . ASP A 1 298 ? 5.700 -28.027 -2.170 1.00 40.44 298 ASP A O 1
ATOM 2396 N N . ASP A 1 299 ? 7.391 -26.592 -2.322 1.00 35.78 299 ASP A N 1
ATOM 2397 C CA . ASP A 1 299 ? 7.714 -26.937 -3.732 1.00 35.78 299 ASP A CA 1
ATOM 2398 C C . ASP A 1 299 ? 8.803 -28.048 -3.836 1.00 35.78 299 ASP A C 1
ATOM 2400 O O . ASP A 1 299 ? 9.644 -28.045 -4.739 1.00 35.78 299 ASP A O 1
ATOM 2404 N N . LEU A 1 300 ? 8.815 -28.995 -2.883 1.00 33.16 300 LEU A N 1
ATOM 2405 C CA . LEU A 1 300 ? 9.663 -30.205 -2.871 1.00 33.16 300 LEU A CA 1
ATOM 2406 C C . LEU A 1 300 ? 8.860 -31.521 -2.785 1.00 33.16 300 LEU A C 1
ATOM 2408 O O . LEU A 1 300 ? 9.424 -32.546 -2.398 1.00 33.16 300 LEU A O 1
ATOM 2412 N N . GLU A 1 301 ? 7.591 -31.517 -3.201 1.00 29.33 301 GLU A N 1
ATOM 2413 C CA . GLU A 1 301 ? 6.829 -32.739 -3.516 1.00 29.33 301 GLU A CA 1
ATOM 2414 C C . GLU A 1 301 ? 6.110 -32.637 -4.867 1.00 29.33 301 GLU A C 1
ATOM 2416 O O . GLU A 1 301 ? 5.433 -31.615 -5.119 1.00 29.33 301 GLU A O 1
#

pLDDT: mean 81.82, std 16.79, range [29.33, 98.5]

Sequence (301 aa):
MDELRTNLFKSFKCPYLDNEGCQATPFNTKEEAAEHALWVHRDASFHATASGSFLCLHRNQPANWACTTVFKDMGHLKAHLLTTHESGLDLFKGKWQATKEYDESVTNLKQQNLPGGRQIVIDTECSMVSLQLLEVSIIDRVSGECILNTLIKYPQALDHSLPESQKVSSSDRSMPQMNVHDIAAALQRAGVTPQSIVFTWHVNCFDLEILRKFLEADNYQGILPANKNCFPMIPQFRRNFPLRGPDQRRFPMAMEFIFPLFYPDSDMIGRNDQTLFDCQRTRLLCDVFDHHLRKGVDDLE